Protein AF-A0A1I0LYB2-F1 (afdb_monomer)

Radius of gyration: 107.92 Å; C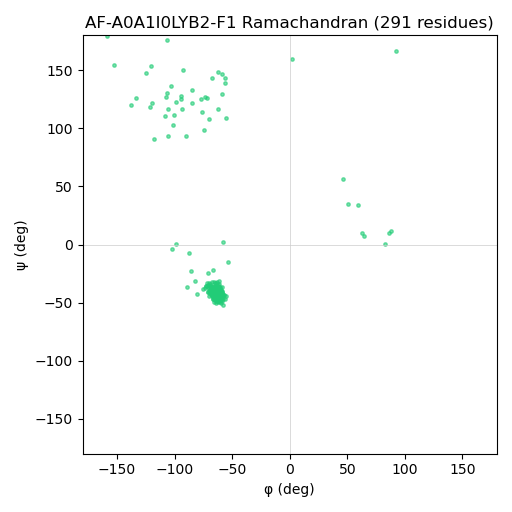α contacts (8 Å, |Δi|>4): 95; chains: 1; bounding box: 192×65×285 Å

Secondary structure (DSSP, 8-state):
-HHHHHHHHHHHHHHHHHHHHHHHHHHHHHHHHHHHHHHHHHHHHHHHHHHHHHHHHHHHHHHHHHHHHHHHHHHHHHHHHHHHHHHHHHHHHHHHHHHHHHHHHHHHHHHHHHHHHHHHHHHHHHHHHHHHHHHHHHHHHHHHHHHHHHHHHHHHHHHHHHHHHHHHHHHHHHHHHHHHHHHHHHHHHHHHHHHHHHHHHHHHHHHHHHHHHHHHHHHHHHHT------EEETTEEEEE-TTSS--EEEEETTEEEEEETTEEEEES-TTS-HHHHHHHHHHHHHHHSPPP-

Organism: NCBI:txid568860

Mean predicted aligned error: 18.87 Å

Foldseek 3Di:
DVVVVVVVVVVVVVVVVVVVVVVVVVVVVVVVVVVVVVVVVVVVVVVVVVVVVVVVVVVVVVVVVVVVVVVVVVVVVVVVVVVVVVVVVVVVVVVVVVVVVVVVVVVVVVVVVVVVVVVVVVVVVVVVVVVVVVVVVVVVVVVVVVVVVVVVVVVVVVVVVVVVVVVVVVVVVVVVVVVVVVVVVVVVVVVVVVVVVVVVVVVVVVVVVVVVVVVVVVVCVVVVDDQDAQDQDPNFRWDADPDDQFGIWGADQQWIWTDGPNDTDTDDDSPDDPVVSSVVVSVVNVVPDDDDD

Solvent-accessible surface area (backbone atoms only — not comparable to full-atom values): 15804 Å² total; per-residue (Å²): 116,69,74,61,50,57,50,51,50,49,52,49,51,52,50,52,50,50,50,51,48,53,50,50,51,48,51,48,52,50,51,52,49,52,49,50,53,49,53,49,51,50,50,52,51,52,48,51,54,50,49,54,49,51,50,48,51,52,52,51,51,49,57,49,50,53,52,49,50,52,51,50,49,53,49,50,53,51,51,51,53,49,52,52,49,52,50,52,51,51,52,51,51,52,52,51,51,55,50,48,53,51,51,49,54,53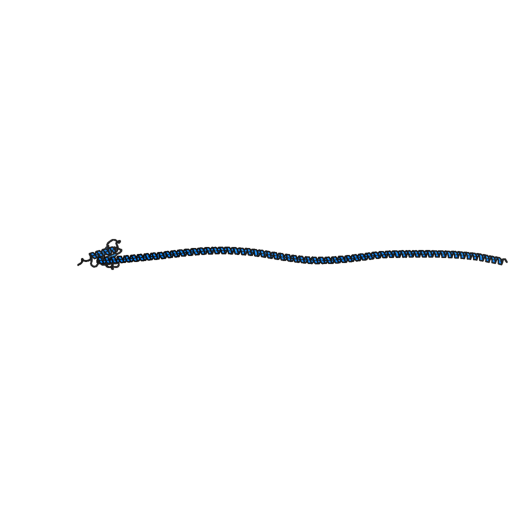,49,51,54,50,51,52,54,50,54,52,50,50,52,51,51,53,50,52,53,52,50,51,51,54,51,50,55,50,50,52,51,51,51,52,48,52,54,50,52,52,50,51,50,53,52,51,50,53,50,52,53,49,53,51,51,51,53,49,53,54,49,51,53,51,50,52,53,49,50,54,52,52,52,51,51,53,50,50,50,51,52,50,54,48,52,52,50,53,47,53,52,50,51,52,50,48,53,50,53,51,53,50,52,51,49,52,51,51,51,49,54,51,53,34,64,75,65,73,53,81,77,74,78,76,41,73,54,94,86,32,58,17,50,78,46,88,92,53,82,52,48,34,41,37,50,56,91,52,25,34,30,40,32,37,94,96,41,76,46,76,58,67,67,64,85,53,56,77,63,53,49,51,53,50,52,52,51,50,50,64,69,66,48,76,80,88,128

pLDDT: mean 82.95, std 17.06, range [39.53, 98.56]

Structure (mmCIF, N/CA/C/O backbone):
data_AF-A0A1I0LYB2-F1
#
_entry.id   AF-A0A1I0LYB2-F1
#
loop_
_atom_site.group_PDB
_atom_site.id
_atom_site.type_symbol
_atom_site.label_atom_id
_atom_site.label_alt_id
_atom_site.label_comp_id
_atom_site.label_asym_id
_atom_site.label_entity_id
_atom_site.label_seq_id
_atom_site.pdbx_PDB_ins_code
_atom_site.Cartn_x
_atom_site.Cartn_y
_atom_site.Cartn_z
_atom_site.occupancy
_atom_site.B_iso_or_equiv
_atom_site.auth_seq_id
_atom_site.auth_comp_id
_atom_site.auth_asym_id
_atom_site.auth_atom_id
_atom_site.pdbx_PDB_model_num
ATOM 1 N N . ALA A 1 1 ? 104.585 14.008 -139.766 1.00 55.88 1 ALA A N 1
ATOM 2 C CA . ALA A 1 1 ? 103.480 14.980 -139.619 1.00 55.88 1 ALA A CA 1
ATOM 3 C C . ALA A 1 1 ? 102.183 14.267 -139.230 1.00 55.88 1 ALA A C 1
ATOM 5 O O . ALA A 1 1 ? 101.544 14.713 -138.290 1.00 55.88 1 ALA A O 1
ATOM 6 N N . GLU A 1 2 ? 101.863 13.118 -139.836 1.00 54.38 2 GLU A N 1
ATOM 7 C CA . GLU A 1 2 ? 100.688 12.287 -139.492 1.00 54.38 2 GLU A CA 1
ATOM 8 C C . GLU A 1 2 ? 100.680 11.735 -138.053 1.00 54.38 2 GLU A C 1
ATOM 10 O O . GLU A 1 2 ? 99.636 11.731 -137.411 1.00 54.38 2 GLU A O 1
ATOM 15 N N . THR A 1 3 ? 101.836 11.401 -137.470 1.00 55.72 3 THR A N 1
ATOM 16 C CA . THR A 1 3 ? 101.936 10.949 -136.066 1.00 55.72 3 THR A CA 1
ATOM 17 C C . THR A 1 3 ? 101.591 12.019 -135.025 1.00 55.72 3 THR A C 1
ATOM 19 O O . THR A 1 3 ? 101.207 11.675 -133.916 1.00 55.72 3 THR A O 1
ATOM 22 N N . ARG A 1 4 ? 101.673 13.317 -135.358 1.00 56.19 4 ARG A N 1
ATOM 23 C CA . ARG A 1 4 ? 101.270 14.408 -134.444 1.00 56.19 4 ARG A CA 1
ATOM 24 C C . ARG A 1 4 ? 99.775 14.735 -134.525 1.00 56.19 4 ARG A C 1
ATOM 26 O O . ARG A 1 4 ? 99.236 15.271 -133.567 1.00 56.19 4 ARG A O 1
ATOM 33 N N . VAL A 1 5 ? 99.115 14.401 -135.638 1.00 59.91 5 VAL A N 1
ATOM 34 C CA . VAL A 1 5 ? 97.663 14.586 -135.818 1.00 59.91 5 VAL A CA 1
ATOM 35 C C . VAL A 1 5 ? 96.896 13.448 -135.146 1.00 59.91 5 VAL A C 1
ATOM 37 O O . VAL A 1 5 ? 95.965 13.720 -134.400 1.00 59.91 5 VAL A O 1
ATOM 40 N N . GLN A 1 6 ? 97.358 12.201 -135.288 1.00 59.44 6 GLN A N 1
ATOM 41 C CA . GLN A 1 6 ? 96.768 11.054 -134.583 1.00 59.44 6 GLN A CA 1
ATOM 42 C C . GLN A 1 6 ? 96.917 11.155 -133.059 1.00 59.44 6 GLN A C 1
ATOM 44 O O . GLN A 1 6 ? 96.023 10.745 -132.327 1.00 59.44 6 GLN A O 1
ATOM 49 N N . GLN A 1 7 ? 98.014 11.743 -132.570 1.00 62.16 7 GLN A N 1
ATOM 50 C CA . GLN A 1 7 ? 98.209 11.968 -131.137 1.00 62.16 7 GLN A CA 1
ATOM 51 C C . GLN A 1 7 ? 97.325 13.107 -130.604 1.00 62.16 7 GLN A C 1
ATOM 53 O O . GLN A 1 7 ? 96.752 12.972 -129.534 1.00 62.16 7 GLN A O 1
ATOM 58 N N . ALA A 1 8 ? 97.120 14.177 -131.381 1.00 62.84 8 ALA A N 1
ATOM 59 C CA . ALA A 1 8 ? 96.193 15.251 -131.021 1.00 62.84 8 ALA A CA 1
ATOM 60 C C . ALA A 1 8 ? 94.712 14.821 -131.089 1.00 62.84 8 ALA A C 1
ATOM 62 O O . ALA A 1 8 ? 93.905 15.290 -130.290 1.00 62.84 8 ALA A O 1
ATOM 63 N N . GLU A 1 9 ? 94.343 13.926 -132.012 1.00 63.03 9 GLU A N 1
ATOM 64 C CA . GLU A 1 9 ? 93.006 13.317 -132.053 1.00 63.03 9 GLU A CA 1
ATOM 65 C C . GLU A 1 9 ? 92.793 12.336 -130.899 1.00 63.03 9 GLU A C 1
ATOM 67 O O . GLU A 1 9 ? 91.740 12.394 -130.270 1.00 63.03 9 GLU A O 1
ATOM 72 N N . ALA A 1 10 ? 93.796 11.519 -130.556 1.00 69.25 10 ALA A N 1
ATOM 73 C CA . ALA A 1 10 ? 93.755 10.660 -129.375 1.00 69.25 10 ALA A CA 1
ATOM 74 C C . ALA A 1 10 ? 93.631 11.484 -128.084 1.00 69.25 10 ALA A C 1
ATOM 76 O O . ALA A 1 10 ? 92.758 11.193 -127.274 1.00 69.25 10 ALA A O 1
ATOM 77 N N . ASP A 1 11 ? 94.402 12.566 -127.928 1.00 70.81 11 ASP A N 1
ATOM 78 C CA . ASP A 1 11 ? 94.310 13.474 -126.777 1.00 70.81 11 ASP A CA 1
ATOM 79 C C . ASP A 1 11 ? 92.949 14.200 -126.729 1.00 70.81 11 ASP A C 1
ATOM 81 O O . ASP A 1 11 ? 92.385 14.405 -125.653 1.00 70.81 11 ASP A O 1
ATOM 85 N N . ALA A 1 12 ? 92.366 14.554 -127.882 1.00 69.12 12 ALA A N 1
ATOM 86 C CA . ALA A 1 12 ? 91.039 15.166 -127.962 1.00 69.12 12 ALA A CA 1
ATOM 87 C C . ALA A 1 12 ? 89.901 14.168 -127.677 1.00 69.12 12 ALA A C 1
ATOM 89 O O . ALA A 1 12 ? 88.901 14.536 -127.055 1.00 69.12 12 ALA A O 1
ATOM 90 N N . GLU A 1 13 ? 90.026 12.907 -128.096 1.00 71.56 13 GLU A N 1
ATOM 91 C CA . GLU A 1 13 ? 89.096 11.834 -127.732 1.00 71.56 13 GLU A CA 1
ATOM 92 C C . GLU A 1 13 ? 89.216 11.464 -126.255 1.00 71.56 13 GLU A C 1
ATOM 94 O O . GLU A 1 13 ? 88.195 11.278 -125.588 1.00 71.56 13 GLU A O 1
ATOM 99 N N . GLN A 1 14 ? 90.437 11.442 -125.720 1.00 75.44 14 GLN A N 1
ATOM 100 C CA . GLN A 1 14 ? 90.726 11.219 -124.307 1.00 75.44 14 GLN A CA 1
ATOM 101 C C . GLN A 1 14 ? 90.195 12.375 -123.446 1.00 75.44 14 GLN A C 1
ATOM 103 O O . GLN A 1 14 ? 89.585 12.144 -122.405 1.00 75.44 14 GLN A O 1
ATOM 108 N N . ALA A 1 15 ? 90.292 13.620 -123.923 1.00 73.44 15 ALA A N 1
ATOM 109 C CA . ALA A 1 15 ? 89.662 14.776 -123.290 1.00 73.44 15 ALA A CA 1
ATOM 110 C C . ALA A 1 15 ? 88.126 14.725 -123.365 1.00 73.44 15 ALA A C 1
ATOM 112 O O . ALA A 1 15 ? 87.456 15.040 -122.386 1.00 73.44 15 ALA A O 1
ATOM 113 N N . ARG A 1 16 ? 87.533 14.290 -124.488 1.00 76.81 16 ARG A N 1
ATOM 114 C CA . ARG A 1 16 ? 86.069 14.133 -124.621 1.00 76.81 16 ARG A CA 1
ATOM 115 C C . ARG A 1 16 ? 85.525 13.001 -123.754 1.00 76.81 16 ARG A C 1
ATOM 117 O O . ARG A 1 16 ? 84.452 13.149 -123.175 1.00 76.81 16 ARG A O 1
ATOM 124 N N . THR A 1 17 ? 86.238 11.884 -123.656 1.00 76.81 17 THR A N 1
ATOM 125 C CA . THR A 1 17 ? 85.878 10.770 -122.765 1.00 76.81 17 THR A CA 1
ATOM 126 C C . THR A 1 17 ? 86.059 11.153 -121.302 1.00 76.81 17 THR A C 1
ATOM 128 O O . THR A 1 17 ? 85.144 10.906 -120.524 1.00 76.81 17 THR A O 1
ATOM 131 N N . ALA A 1 18 ? 87.132 11.863 -120.944 1.00 76.62 18 ALA A N 1
ATOM 132 C CA . ALA A 1 18 ? 87.312 12.424 -119.605 1.00 76.62 18 ALA A CA 1
ATOM 133 C C . ALA A 1 18 ? 86.231 13.460 -119.251 1.00 76.62 18 ALA A C 1
ATOM 135 O O . ALA A 1 18 ? 85.726 13.458 -118.136 1.00 76.62 18 ALA A O 1
ATOM 136 N N . MET A 1 19 ? 85.813 14.310 -120.196 1.00 76.88 19 MET A N 1
ATOM 137 C CA . MET A 1 19 ? 84.756 15.302 -119.968 1.00 76.88 19 MET A CA 1
ATOM 138 C C . MET A 1 19 ? 83.370 14.651 -119.839 1.00 76.88 19 MET A C 1
ATOM 140 O O . MET A 1 19 ? 82.567 15.093 -119.022 1.00 76.88 19 MET A O 1
ATOM 144 N N . ARG A 1 20 ? 83.088 13.580 -120.598 1.00 79.00 20 ARG A N 1
ATOM 145 C CA . ARG A 1 20 ? 81.868 12.767 -120.429 1.00 79.00 20 ARG A CA 1
ATOM 146 C C . ARG A 1 20 ? 81.878 11.990 -119.114 1.00 79.00 20 ARG A C 1
ATOM 148 O O . ARG A 1 20 ? 80.842 11.951 -118.463 1.00 79.00 20 ARG A O 1
ATOM 155 N N . ALA A 1 21 ? 83.020 11.425 -118.718 1.00 79.69 21 ALA A N 1
ATOM 156 C CA . ALA A 1 21 ? 83.191 10.765 -117.426 1.00 79.69 21 ALA A CA 1
ATOM 157 C C . ALA A 1 21 ? 82.985 11.761 -116.278 1.00 79.69 21 ALA A C 1
ATOM 159 O O . ALA A 1 21 ? 82.139 11.530 -115.432 1.00 79.69 21 ALA A O 1
ATOM 160 N N . ALA A 1 22 ? 83.612 12.939 -116.332 1.00 78.56 22 ALA A N 1
ATOM 161 C CA . ALA A 1 22 ? 83.409 13.996 -115.343 1.00 78.56 22 ALA A CA 1
ATOM 162 C C . ALA A 1 22 ? 81.956 14.510 -115.300 1.00 78.56 22 ALA A C 1
ATOM 164 O O . ALA A 1 22 ? 81.450 14.845 -114.231 1.00 78.56 22 ALA A O 1
ATOM 165 N N . HIS A 1 23 ? 81.261 14.571 -116.443 1.00 80.00 23 HIS A N 1
ATOM 166 C CA . HIS A 1 23 ? 79.831 14.894 -116.476 1.00 80.00 23 HIS A CA 1
ATOM 167 C C . HIS A 1 23 ? 78.960 13.782 -115.882 1.00 80.00 23 HIS A C 1
ATOM 169 O O . HIS A 1 23 ? 78.011 14.100 -115.169 1.00 80.00 23 HIS A O 1
ATOM 175 N N . ALA A 1 24 ? 79.274 12.512 -116.144 1.00 80.44 24 ALA A N 1
ATOM 176 C CA . ALA A 1 24 ? 78.583 11.366 -115.560 1.00 80.44 24 ALA A CA 1
ATOM 177 C C . ALA A 1 24 ? 78.828 11.275 -114.046 1.00 80.44 24 ALA A C 1
ATOM 179 O O . ALA A 1 24 ? 77.879 11.099 -113.287 1.00 80.44 24 ALA A O 1
ATOM 180 N N . ASP A 1 25 ? 80.061 11.498 -113.592 1.00 83.00 25 ASP A N 1
ATOM 181 C CA . ASP A 1 25 ? 80.430 11.553 -112.175 1.00 83.00 25 ASP A CA 1
ATOM 182 C C . ASP A 1 25 ? 79.722 12.715 -111.475 1.00 83.00 25 ASP A C 1
ATOM 184 O O . ASP A 1 25 ? 79.173 12.548 -110.390 1.00 83.00 25 ASP A O 1
ATOM 188 N N . ARG A 1 26 ? 79.650 13.890 -112.117 1.00 83.19 26 ARG A N 1
ATOM 189 C CA . ARG A 1 26 ? 78.897 15.035 -111.592 1.00 83.19 26 ARG A CA 1
ATOM 190 C C . ARG A 1 26 ? 77.400 14.751 -111.508 1.00 83.19 26 ARG A C 1
ATOM 192 O O . ARG A 1 26 ? 76.791 15.096 -110.504 1.00 83.19 26 ARG A O 1
ATOM 199 N N . GLN A 1 27 ? 76.809 14.135 -112.532 1.00 84.62 27 GLN A N 1
ATOM 200 C CA . GLN A 1 27 ? 75.399 13.737 -112.502 1.00 84.62 27 GLN A CA 1
ATOM 201 C C . GLN A 1 27 ? 75.135 12.695 -111.415 1.00 84.62 27 GLN A C 1
ATOM 203 O O . GLN A 1 27 ? 74.119 12.781 -110.733 1.00 84.62 27 GLN A O 1
ATOM 208 N N . THR A 1 28 ? 76.059 11.756 -111.214 1.00 84.56 28 THR A N 1
ATOM 209 C CA . THR A 1 28 ? 75.962 10.739 -110.161 1.00 84.56 28 THR A CA 1
ATOM 210 C C . THR A 1 28 ? 76.074 11.383 -108.780 1.00 84.56 28 THR A C 1
ATOM 212 O O . THR A 1 28 ? 75.224 11.146 -107.933 1.00 84.56 28 THR A O 1
ATOM 215 N N . ALA A 1 29 ? 77.021 12.303 -108.577 1.00 83.00 29 ALA A N 1
ATOM 216 C CA . ALA A 1 29 ? 77.156 13.064 -107.336 1.00 83.00 29 ALA A CA 1
ATOM 217 C C . ALA A 1 29 ? 75.953 13.990 -107.062 1.00 83.00 29 ALA A C 1
ATOM 219 O O . ALA A 1 29 ? 75.550 14.160 -105.913 1.00 83.00 29 ALA A O 1
ATOM 220 N N . GLU A 1 30 ? 75.356 14.593 -108.096 1.00 85.38 30 GLU A N 1
ATOM 221 C CA . GLU A 1 30 ? 74.120 15.377 -107.972 1.00 85.38 30 GLU A CA 1
ATOM 222 C C . GLU A 1 30 ? 72.931 14.475 -107.595 1.00 85.38 30 GLU A C 1
ATOM 224 O O . GLU A 1 30 ? 72.190 14.817 -106.675 1.00 85.38 30 GLU A O 1
ATOM 229 N N . GLN A 1 31 ? 72.802 13.291 -108.207 1.00 86.56 31 GLN A N 1
ATOM 230 C CA . GLN A 1 31 ? 71.787 12.292 -107.847 1.00 86.56 31 GLN A CA 1
ATOM 231 C C . GLN A 1 31 ? 71.972 11.755 -106.422 1.00 86.56 31 GLN A C 1
ATOM 233 O O . GLN A 1 31 ? 71.000 11.653 -105.679 1.00 86.56 31 GLN A O 1
ATOM 238 N N . GLU A 1 32 ? 73.203 11.449 -106.011 1.00 86.25 32 GLU A N 1
ATOM 239 C CA . GLU A 1 32 ? 73.528 11.004 -104.652 1.00 86.25 32 GLU A CA 1
ATOM 240 C C . GLU A 1 32 ? 73.250 12.098 -103.620 1.00 86.25 32 GLU A C 1
ATOM 242 O O . GLU A 1 32 ? 72.698 11.819 -102.555 1.00 86.25 32 GLU A O 1
ATOM 247 N N . ARG A 1 33 ? 73.572 13.358 -103.936 1.00 87.88 33 ARG A N 1
ATOM 248 C CA . ARG A 1 33 ? 73.246 14.500 -103.077 1.00 87.88 33 ARG A CA 1
ATOM 249 C C . ARG A 1 33 ? 71.738 14.674 -102.943 1.00 87.88 33 ARG A C 1
ATOM 251 O O . ARG A 1 33 ? 71.256 14.883 -101.833 1.00 87.88 33 ARG A O 1
ATOM 258 N N . ASP A 1 34 ? 70.994 14.590 -104.038 1.00 89.31 34 ASP A N 1
ATOM 259 C CA . ASP A 1 34 ? 69.541 14.741 -104.012 1.00 89.31 34 ASP A CA 1
ATOM 260 C C . ASP A 1 34 ? 68.873 13.562 -103.280 1.00 89.31 34 ASP A C 1
ATOM 262 O O . ASP A 1 34 ? 67.951 13.779 -102.492 1.00 89.31 34 ASP A O 1
ATOM 266 N N . ALA A 1 35 ? 69.397 12.339 -103.427 1.00 88.56 35 ALA A N 1
ATOM 267 C CA . ALA A 1 35 ? 68.982 11.170 -102.651 1.00 88.56 35 ALA A CA 1
ATOM 268 C C . ALA A 1 35 ? 69.298 11.325 -101.152 1.00 88.56 35 ALA A C 1
ATOM 270 O O . ALA A 1 35 ? 68.450 11.028 -100.312 1.00 88.56 35 ALA A O 1
ATOM 271 N N . ALA A 1 36 ? 70.474 11.851 -100.797 1.00 87.88 36 ALA A N 1
ATOM 272 C CA . ALA A 1 36 ? 70.848 12.130 -99.412 1.00 87.88 36 ALA A CA 1
ATOM 273 C C . ALA A 1 36 ? 69.974 13.231 -98.790 1.00 87.88 36 ALA A C 1
ATOM 275 O O . ALA A 1 36 ? 69.550 13.108 -97.642 1.00 87.88 36 ALA A O 1
ATOM 276 N N . LEU A 1 37 ? 69.646 14.282 -99.549 1.00 90.50 37 LEU A N 1
ATOM 277 C CA . LEU A 1 37 ? 68.716 15.330 -99.120 1.00 90.50 37 LEU A CA 1
ATOM 278 C C . LEU A 1 37 ? 67.290 14.791 -98.956 1.00 90.50 37 LEU A C 1
ATOM 280 O O . LEU A 1 37 ? 66.595 15.188 -98.021 1.00 90.50 37 LEU A O 1
ATOM 284 N N . HIS A 1 38 ? 66.851 13.884 -99.832 1.00 91.12 38 HIS A N 1
ATOM 285 C CA . HIS A 1 38 ? 65.563 13.208 -99.694 1.00 91.12 38 HIS A CA 1
ATOM 286 C C . HIS A 1 38 ? 65.525 12.347 -98.427 1.00 91.12 38 HIS A C 1
ATOM 288 O O . HIS A 1 38 ? 64.632 12.522 -97.600 1.00 91.12 38 HIS A O 1
ATOM 294 N N . ALA A 1 39 ? 66.537 11.502 -98.215 1.00 89.19 39 ALA A N 1
ATOM 295 C CA . ALA A 1 39 ? 66.661 10.666 -97.024 1.00 89.19 39 ALA A CA 1
ATOM 296 C C . ALA A 1 39 ? 66.752 11.502 -95.734 1.00 89.19 39 ALA A C 1
ATOM 298 O O . ALA A 1 39 ? 66.155 11.151 -94.719 1.00 89.19 39 ALA A O 1
ATOM 299 N N . GLN A 1 40 ? 67.442 12.648 -95.768 1.00 92.06 40 GLN A N 1
ATOM 300 C CA . GLN A 1 40 ? 67.495 13.579 -94.640 1.00 92.06 40 GLN A CA 1
ATOM 301 C C . GLN A 1 40 ? 66.117 14.182 -94.335 1.00 92.06 40 GLN A C 1
ATOM 303 O O . GLN A 1 40 ? 65.737 14.278 -93.169 1.00 92.06 40 GLN A O 1
ATOM 308 N N . ARG A 1 41 ? 65.351 14.576 -95.361 1.00 92.06 41 ARG A N 1
ATOM 309 C CA . ARG A 1 41 ? 63.981 15.086 -95.183 1.00 92.06 41 ARG A CA 1
ATOM 310 C C . ARG A 1 41 ? 63.046 14.015 -94.631 1.00 92.06 41 ARG A C 1
ATOM 312 O O . ARG A 1 41 ? 62.255 14.321 -93.745 1.00 92.06 41 ARG A O 1
ATOM 319 N N . GLU A 1 42 ? 63.157 12.776 -95.102 1.00 92.31 42 GLU A N 1
ATOM 320 C CA . GLU A 1 42 ? 62.392 11.644 -94.569 1.00 92.31 42 GLU A CA 1
ATOM 321 C C . GLU A 1 42 ? 62.754 11.347 -93.112 1.00 92.31 42 GLU A C 1
ATOM 323 O O . GLU A 1 42 ? 61.859 11.162 -92.291 1.00 92.31 42 GLU A O 1
ATOM 328 N N . ALA A 1 43 ? 64.043 11.371 -92.759 1.00 90.62 43 ALA A N 1
ATOM 329 C CA . ALA A 1 43 ? 64.498 11.176 -91.384 1.00 90.62 43 ALA A CA 1
ATOM 330 C C . ALA A 1 43 ? 63.987 12.279 -90.442 1.00 90.62 43 ALA A C 1
ATOM 332 O O . ALA A 1 43 ? 63.521 11.976 -89.345 1.00 90.62 43 ALA A O 1
ATOM 333 N N . LEU A 1 44 ? 64.007 13.544 -90.881 1.00 92.56 44 LEU A N 1
ATOM 334 C CA . LEU A 1 44 ? 63.429 14.662 -90.126 1.00 92.56 44 LEU A CA 1
ATOM 335 C C . LEU A 1 44 ? 61.904 14.539 -90.002 1.00 92.56 44 LEU A C 1
ATOM 337 O O . LEU A 1 44 ? 61.354 14.786 -88.931 1.00 92.56 44 LEU A O 1
ATOM 341 N N . GLY A 1 45 ? 61.219 14.103 -91.063 1.00 92.69 45 GLY A N 1
ATOM 342 C CA . GLY A 1 45 ? 59.784 13.816 -91.025 1.00 92.69 45 GLY A CA 1
ATOM 343 C C . GLY A 1 45 ? 59.439 12.696 -90.040 1.00 92.69 45 GLY A C 1
ATOM 344 O O . GLY A 1 45 ? 58.510 12.833 -89.247 1.00 92.69 45 GLY A O 1
ATOM 345 N N . ALA A 1 46 ? 60.223 11.616 -90.031 1.00 92.12 46 ALA A N 1
ATOM 346 C CA . ALA A 1 46 ? 60.071 10.511 -89.089 1.00 92.12 46 ALA A CA 1
ATOM 347 C C . ALA A 1 46 ? 60.368 10.935 -87.641 1.00 92.12 46 ALA A C 1
ATOM 349 O O . ALA A 1 46 ? 59.651 10.526 -86.727 1.00 92.12 46 ALA A O 1
ATOM 350 N N . GLN A 1 47 ? 61.379 11.784 -87.427 1.00 93.19 47 GLN A N 1
ATOM 351 C CA . GLN A 1 47 ? 61.684 12.347 -86.112 1.00 93.19 47 GLN A CA 1
ATOM 352 C C . GLN A 1 47 ? 60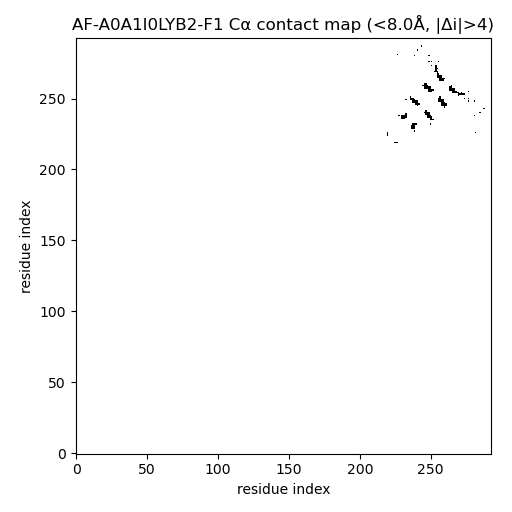.526 13.207 -85.593 1.00 93.19 47 GLN A C 1
ATOM 354 O O . GLN A 1 47 ? 60.072 12.981 -84.474 1.00 93.19 47 GLN A O 1
ATOM 359 N N . HIS A 1 48 ? 60.006 14.137 -86.398 1.00 93.50 48 HIS A N 1
ATOM 360 C CA . HIS A 1 48 ? 58.866 14.962 -85.994 1.00 93.50 48 HIS A CA 1
ATOM 361 C C . HIS A 1 48 ? 57.614 14.126 -85.718 1.00 93.50 48 HIS A C 1
ATOM 363 O O . HIS A 1 48 ? 56.948 14.343 -84.710 1.00 93.50 48 HIS A O 1
ATOM 369 N N . ALA A 1 49 ? 57.328 13.108 -86.535 1.00 92.88 49 ALA A N 1
ATOM 370 C CA . ALA A 1 49 ? 56.218 12.194 -86.270 1.00 92.88 49 ALA A CA 1
ATOM 371 C C . ALA A 1 49 ? 56.390 11.430 -84.941 1.00 92.88 49 ALA A C 1
ATOM 373 O O . ALA A 1 49 ? 55.417 11.214 -84.215 1.00 92.88 49 ALA A O 1
ATOM 374 N N . ALA A 1 50 ? 57.622 11.036 -84.596 1.00 92.25 50 ALA A N 1
ATOM 375 C CA . ALA A 1 50 ? 57.929 10.389 -83.323 1.00 92.25 50 ALA A CA 1
ATOM 376 C C . ALA A 1 50 ? 57.817 11.355 -82.130 1.00 92.25 50 ALA A C 1
ATOM 378 O O . ALA A 1 50 ? 57.309 10.962 -81.079 1.00 92.25 50 ALA A O 1
ATOM 379 N N . GLU A 1 51 ? 58.246 12.610 -82.288 1.00 93.56 51 GLU A N 1
ATOM 380 C CA . GLU A 1 51 ? 58.076 13.677 -81.292 1.00 93.56 51 GLU A CA 1
ATOM 381 C C . GLU A 1 51 ? 56.589 13.958 -81.041 1.00 93.56 51 GLU A C 1
ATOM 383 O O . GLU A 1 51 ? 56.142 13.885 -79.899 1.00 93.56 51 GLU A O 1
ATOM 388 N N . GLU A 1 52 ? 55.787 14.134 -82.093 1.00 93.81 52 GLU A N 1
ATOM 389 C CA . GLU A 1 52 ? 54.336 14.314 -81.976 1.00 93.81 52 GLU A CA 1
ATOM 390 C C . GLU A 1 52 ? 53.637 13.110 -81.336 1.00 93.81 52 GLU A C 1
ATOM 392 O O . GLU A 1 52 ? 52.669 13.266 -80.586 1.00 93.81 52 GLU A O 1
ATOM 397 N N . HIS A 1 53 ? 54.078 11.889 -81.650 1.00 94.12 53 HIS A N 1
ATOM 398 C CA . HIS A 1 53 ? 53.533 10.686 -81.029 1.00 94.12 53 HIS A CA 1
ATOM 399 C C . HIS A 1 53 ? 53.887 10.621 -79.540 1.00 94.12 53 HIS A C 1
ATOM 401 O O . HIS A 1 53 ? 53.017 10.347 -78.712 1.00 94.12 53 HIS A O 1
ATOM 407 N N . ARG A 1 54 ? 55.139 10.931 -79.186 1.00 93.94 54 ARG A N 1
ATOM 408 C CA . ARG A 1 54 ? 55.594 11.026 -77.797 1.00 93.94 54 ARG A CA 1
ATOM 409 C C . ARG A 1 54 ? 54.800 12.083 -77.031 1.00 93.94 54 ARG A C 1
ATOM 411 O O . ARG A 1 54 ? 54.354 11.802 -75.920 1.00 93.94 54 ARG A O 1
ATOM 418 N N . ASP A 1 55 ? 54.597 13.260 -77.607 1.00 95.06 55 ASP A N 1
ATOM 419 C CA . ASP A 1 55 ? 53.849 14.346 -76.975 1.00 95.06 55 ASP A CA 1
ATOM 420 C C . ASP A 1 55 ? 52.375 13.988 -76.790 1.00 95.06 55 ASP A C 1
ATOM 422 O O . ASP A 1 55 ? 51.815 14.256 -75.725 1.00 95.06 55 ASP A O 1
ATOM 426 N N . ARG A 1 56 ? 51.766 13.291 -77.760 1.00 95.00 56 ARG A N 1
ATOM 427 C CA . ARG A 1 56 ? 50.422 12.715 -77.606 1.00 95.00 56 ARG A CA 1
ATOM 428 C C . ARG A 1 56 ? 50.352 11.729 -76.443 1.00 95.00 56 ARG A C 1
ATOM 430 O O . ARG A 1 56 ? 49.482 11.887 -75.591 1.00 95.00 56 ARG A O 1
ATOM 437 N N . ILE A 1 57 ? 51.291 10.786 -76.343 1.00 95.25 57 ILE A N 1
ATOM 438 C CA . ILE A 1 57 ? 51.342 9.834 -75.220 1.00 95.25 57 ILE A CA 1
ATOM 439 C C . ILE A 1 57 ? 51.496 10.573 -73.884 1.00 95.25 57 ILE A C 1
ATOM 441 O O . ILE A 1 57 ? 50.809 10.241 -72.920 1.00 95.25 57 ILE A O 1
ATOM 445 N N . HIS A 1 58 ? 52.364 11.588 -73.800 1.00 94.38 58 HIS A N 1
ATOM 446 C CA . HIS A 1 58 ? 52.540 12.366 -72.565 1.00 94.38 58 HIS A CA 1
ATOM 447 C C . HIS A 1 58 ? 51.294 13.171 -72.204 1.00 94.38 58 HIS A C 1
ATOM 449 O O . HIS A 1 58 ? 50.932 13.232 -71.029 1.00 94.38 58 HIS A O 1
ATOM 455 N N . ALA A 1 59 ? 50.628 13.774 -73.188 1.00 93.69 59 ALA A N 1
ATOM 456 C CA . ALA A 1 59 ? 49.382 14.501 -72.976 1.00 93.69 59 ALA A CA 1
ATOM 457 C C . ALA A 1 59 ? 48.265 13.565 -72.490 1.00 93.69 59 ALA A C 1
ATOM 459 O O . ALA A 1 59 ? 47.588 13.872 -71.508 1.00 93.69 59 ALA A O 1
ATOM 460 N N . GLU A 1 60 ? 48.120 12.392 -73.110 1.00 95.69 60 GLU A N 1
ATOM 461 C CA . GLU A 1 60 ? 47.170 11.362 -72.688 1.00 95.69 60 GLU A CA 1
ATOM 462 C C . GLU A 1 60 ? 47.488 10.854 -71.278 1.00 95.69 60 GLU A C 1
ATOM 464 O O . GLU A 1 60 ? 46.599 10.813 -70.427 1.00 95.69 60 GLU A O 1
ATOM 469 N N . ALA A 1 61 ? 48.753 10.538 -70.987 1.00 93.88 61 ALA A N 1
ATOM 470 C CA . ALA A 1 61 ? 49.189 10.086 -69.670 1.00 93.88 61 ALA A CA 1
ATOM 471 C C . ALA A 1 61 ? 48.908 11.132 -68.579 1.00 93.88 61 ALA A C 1
ATOM 473 O O . ALA A 1 61 ? 48.413 10.774 -67.509 1.00 93.88 61 ALA A O 1
ATOM 474 N N . ARG A 1 62 ? 49.145 12.424 -68.853 1.00 95.38 62 ARG A N 1
ATOM 475 C CA . ARG A 1 62 ? 48.778 13.522 -67.940 1.00 95.38 62 ARG A CA 1
ATOM 476 C C . ARG A 1 62 ? 47.269 13.595 -67.726 1.00 95.38 62 ARG A C 1
ATOM 478 O O . ARG A 1 62 ? 46.829 13.587 -66.582 1.00 95.38 62 ARG A O 1
ATOM 485 N N . ALA A 1 63 ? 46.475 13.558 -68.795 1.00 95.25 63 ALA A N 1
ATOM 486 C CA . ALA A 1 63 ? 45.015 13.578 -68.693 1.00 95.25 63 ALA A CA 1
ATOM 487 C C . ALA A 1 63 ? 44.453 12.346 -67.955 1.00 95.25 63 ALA A C 1
ATOM 489 O O . ALA A 1 63 ? 43.415 12.418 -67.294 1.00 95.25 63 ALA A O 1
ATOM 490 N N . HIS A 1 64 ? 45.104 11.185 -68.068 1.00 95.38 64 HIS A N 1
ATOM 491 C CA . HIS A 1 64 ? 44.772 9.994 -67.285 1.00 95.38 64 HIS A CA 1
ATOM 492 C C . HIS A 1 64 ? 45.149 10.159 -65.808 1.00 95.38 64 HIS A C 1
ATOM 494 O O . HIS A 1 64 ? 44.329 9.848 -64.945 1.00 95.38 64 HIS A O 1
ATOM 500 N N . ALA A 1 65 ? 46.338 10.686 -65.509 1.00 94.81 65 ALA A N 1
ATOM 501 C CA . ALA A 1 65 ? 46.787 10.938 -64.142 1.00 94.81 65 ALA A CA 1
ATOM 502 C C . ALA A 1 65 ? 45.899 11.966 -63.420 1.00 94.81 65 ALA A C 1
ATOM 504 O O . ALA A 1 65 ? 45.529 11.745 -62.271 1.00 94.81 65 ALA A O 1
ATOM 505 N N . GLU A 1 66 ? 45.486 13.039 -64.100 1.00 95.62 66 GLU A N 1
ATOM 506 C CA . GLU A 1 66 ? 44.548 14.034 -63.566 1.00 95.62 66 GLU A CA 1
ATOM 507 C C . GLU A 1 66 ? 43.180 13.414 -63.259 1.00 95.62 66 GLU A C 1
ATOM 509 O O . GLU A 1 66 ? 42.646 13.596 -62.163 1.00 95.62 66 GLU A O 1
ATOM 514 N N . ARG A 1 67 ? 42.631 12.611 -64.185 1.00 96.19 67 ARG A N 1
ATOM 515 C CA . ARG A 1 67 ? 41.368 11.886 -63.962 1.00 96.19 67 ARG A CA 1
ATOM 516 C C . ARG A 1 67 ? 41.456 10.934 -62.771 1.00 96.19 67 ARG A C 1
ATOM 518 O O . ARG A 1 67 ? 40.542 10.918 -61.949 1.00 96.19 67 ARG A O 1
ATOM 525 N N . LEU A 1 68 ? 42.546 10.174 -62.657 1.00 96.19 68 LEU A N 1
ATOM 526 C CA . LEU A 1 68 ? 42.782 9.291 -61.514 1.00 96.19 68 LEU A CA 1
ATOM 527 C C . LEU A 1 68 ? 42.939 10.086 -60.214 1.00 96.19 68 LEU A C 1
ATOM 529 O O . LEU A 1 68 ? 42.356 9.702 -59.207 1.00 96.19 68 LEU A O 1
ATOM 533 N N . GLY A 1 69 ? 43.643 11.219 -60.235 1.00 96.00 69 GLY A N 1
ATOM 534 C CA . GLY A 1 69 ? 43.783 12.108 -59.081 1.00 96.00 69 GLY A CA 1
ATOM 535 C C . GLY A 1 69 ? 42.435 12.624 -58.573 1.00 96.00 69 GLY A C 1
ATOM 536 O O . GLY A 1 69 ? 42.165 12.558 -57.375 1.00 96.00 69 GLY A O 1
ATOM 537 N N . VAL A 1 70 ? 41.547 13.051 -59.478 1.00 96.62 70 VAL A N 1
ATOM 538 C CA . VAL A 1 70 ? 40.178 13.471 -59.131 1.00 96.62 70 VAL A CA 1
ATOM 539 C C . VAL A 1 70 ? 39.3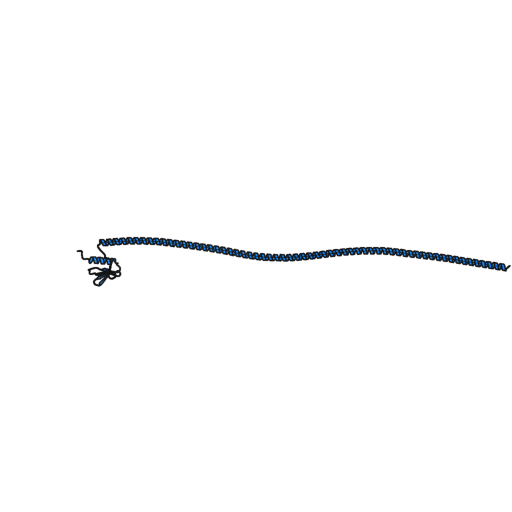54 12.299 -58.588 1.00 96.62 70 VAL A C 1
ATOM 541 O O . VAL A 1 70 ? 38.646 12.455 -57.594 1.00 96.62 70 VAL A O 1
ATOM 544 N N . GLN A 1 71 ? 39.445 11.114 -59.199 1.00 96.38 71 GLN A N 1
ATOM 545 C CA . GLN A 1 71 ? 38.739 9.921 -58.718 1.00 96.38 71 GLN A CA 1
ATOM 546 C C . GLN A 1 71 ? 39.204 9.499 -57.320 1.00 96.38 71 GLN A C 1
ATOM 548 O O . GLN A 1 71 ? 38.364 9.256 -56.456 1.00 96.38 71 GLN A O 1
ATOM 553 N N . ILE A 1 72 ? 40.517 9.466 -57.080 1.00 95.94 72 ILE A N 1
ATOM 554 C CA . ILE A 1 72 ? 41.104 9.165 -55.770 1.00 95.94 72 ILE A CA 1
ATOM 555 C C . ILE A 1 72 ? 40.663 10.216 -54.751 1.00 95.94 72 ILE A C 1
ATOM 557 O O . ILE A 1 72 ? 40.200 9.848 -53.678 1.00 95.94 72 ILE A O 1
ATOM 561 N N . GLY A 1 73 ? 40.724 11.508 -55.093 1.00 96.44 73 GLY A N 1
ATOM 562 C CA . GLY A 1 73 ? 40.245 12.584 -54.223 1.00 96.44 73 GLY A CA 1
ATOM 563 C C . GLY A 1 73 ? 38.778 12.401 -53.821 1.00 96.44 73 GLY A C 1
ATOM 564 O O . GLY A 1 73 ? 38.454 12.446 -52.637 1.00 96.44 73 GLY A O 1
ATOM 565 N N . ASN A 1 74 ? 37.903 12.099 -54.784 1.00 96.81 74 ASN A N 1
ATOM 566 C CA . ASN A 1 74 ? 36.484 11.846 -54.525 1.00 96.81 74 ASN A CA 1
ATOM 567 C C . ASN A 1 74 ? 36.249 10.605 -53.648 1.00 96.81 74 ASN A C 1
ATOM 569 O O . ASN A 1 74 ? 35.385 10.636 -52.772 1.00 96.81 74 ASN A O 1
ATOM 573 N N . LEU A 1 75 ? 36.994 9.518 -53.874 1.00 96.56 75 LEU A N 1
ATOM 574 C CA . LEU A 1 75 ? 36.905 8.307 -53.054 1.00 96.56 75 LEU A CA 1
ATOM 575 C C . LEU A 1 75 ? 37.389 8.558 -51.623 1.00 96.56 75 LEU A C 1
ATOM 577 O O . LEU A 1 75 ? 36.728 8.123 -50.686 1.00 96.56 75 LEU A O 1
ATOM 581 N N . THR A 1 76 ? 38.481 9.303 -51.444 1.00 96.56 76 THR A N 1
ATOM 582 C CA . THR A 1 76 ? 38.996 9.674 -50.120 1.00 96.56 76 THR A CA 1
ATOM 583 C C . THR A 1 76 ? 37.999 10.536 -49.352 1.00 96.56 76 THR A C 1
ATOM 585 O O . THR A 1 76 ? 37.757 10.278 -48.177 1.00 96.56 76 THR A O 1
ATOM 588 N N . THR A 1 77 ? 37.367 11.520 -50.002 1.00 95.94 77 THR A N 1
ATOM 589 C CA . THR A 1 77 ? 36.323 12.335 -49.360 1.00 95.94 77 THR A CA 1
ATOM 590 C C . THR A 1 77 ? 35.138 11.474 -48.926 1.00 95.94 77 THR A C 1
ATOM 592 O O . THR A 1 77 ? 34.724 11.560 -47.775 1.00 95.94 77 THR A O 1
ATOM 595 N N . ARG A 1 78 ? 34.650 10.576 -49.796 1.00 96.88 78 ARG A N 1
ATOM 596 C CA . ARG A 1 78 ? 33.561 9.646 -49.446 1.00 96.88 78 ARG A CA 1
ATOM 597 C C . ARG A 1 78 ? 33.928 8.731 -48.281 1.00 96.88 78 ARG A C 1
ATOM 599 O O . ARG A 1 78 ? 33.120 8.561 -47.377 1.00 96.88 78 ARG A O 1
ATOM 606 N N . LEU A 1 79 ? 35.142 8.181 -48.281 1.00 96.94 79 LEU A N 1
ATOM 607 C CA . LEU A 1 79 ? 35.625 7.330 -47.195 1.00 96.94 79 LEU A CA 1
ATOM 608 C C . LEU A 1 79 ? 35.670 8.095 -45.866 1.00 96.94 79 LEU A C 1
ATOM 610 O O . LEU A 1 79 ? 35.240 7.567 -44.844 1.00 96.94 79 LEU A O 1
ATOM 614 N N . ASN A 1 80 ? 36.152 9.339 -45.876 1.00 96.69 80 ASN A N 1
ATOM 615 C CA . ASN A 1 80 ? 36.188 10.181 -44.681 1.00 96.69 80 ASN A CA 1
ATOM 616 C C . ASN A 1 80 ? 34.775 10.505 -44.171 1.00 96.69 80 ASN A C 1
ATOM 618 O O . ASN A 1 80 ? 34.531 10.443 -42.964 1.00 96.69 80 ASN A O 1
ATOM 622 N N . ASP A 1 81 ? 33.836 10.806 -45.072 1.00 97.12 81 ASP A N 1
ATOM 623 C CA . ASP A 1 81 ? 32.435 11.060 -44.719 1.00 97.12 81 ASP A CA 1
ATOM 624 C C . ASP A 1 81 ? 31.775 9.814 -44.105 1.00 97.12 81 ASP A C 1
ATOM 626 O O . ASP A 1 81 ? 31.101 9.909 -43.076 1.00 97.12 81 ASP A O 1
ATOM 630 N N . GLU A 1 82 ? 32.009 8.631 -44.681 1.00 97.06 82 GLU A N 1
ATOM 631 C CA . GLU A 1 82 ? 31.530 7.351 -44.148 1.00 97.06 82 GLU A CA 1
ATOM 632 C C . GLU A 1 82 ? 32.138 7.041 -42.775 1.00 97.06 82 GLU A C 1
ATOM 634 O O . GLU A 1 82 ? 31.410 6.701 -41.841 1.00 97.06 82 GLU A O 1
ATOM 639 N N . GLN A 1 83 ? 33.449 7.224 -42.597 1.00 97.06 83 GLN A N 1
ATOM 640 C CA . GLN A 1 83 ? 34.109 7.042 -41.300 1.00 97.06 83 GLN A CA 1
ATOM 641 C C . GLN A 1 83 ? 33.515 7.962 -40.230 1.00 97.06 83 GLN A C 1
ATOM 643 O O . GLN A 1 83 ? 33.231 7.539 -39.106 1.00 97.06 83 GLN A O 1
ATOM 648 N N . LEU A 1 84 ? 33.250 9.213 -40.582 1.00 97.50 84 LEU A N 1
ATOM 649 C CA . LEU A 1 84 ? 32.649 10.171 -39.671 1.00 97.50 84 LEU A CA 1
ATOM 650 C C . LEU A 1 84 ? 31.181 9.827 -39.352 1.00 97.50 84 LEU A C 1
ATOM 652 O O . LEU A 1 84 ? 30.762 9.958 -38.199 1.00 97.50 84 LEU A O 1
ATOM 656 N N . LEU A 1 85 ? 30.412 9.309 -40.315 1.00 97.75 85 LEU A N 1
ATOM 657 C CA . LEU A 1 85 ? 29.073 8.764 -40.064 1.00 97.75 85 LEU A CA 1
ATOM 658 C C . LEU A 1 85 ? 29.110 7.551 -39.127 1.00 97.75 85 LEU A C 1
ATOM 660 O O . LEU A 1 85 ? 28.352 7.523 -38.158 1.00 97.75 85 LEU A O 1
ATOM 664 N N . THR A 1 86 ? 30.007 6.589 -39.358 1.00 96.62 86 THR A N 1
ATOM 665 C CA . THR A 1 86 ? 30.141 5.407 -38.486 1.00 96.62 86 THR A CA 1
ATOM 666 C C . THR A 1 86 ? 30.551 5.787 -37.065 1.00 96.62 86 THR A C 1
ATOM 668 O O . THR A 1 86 ? 30.016 5.235 -36.106 1.00 96.62 86 THR A O 1
ATOM 671 N N . THR A 1 87 ? 31.418 6.792 -36.908 1.00 97.38 87 THR A N 1
ATOM 672 C CA . THR A 1 87 ? 31.825 7.305 -35.593 1.00 97.38 87 THR A CA 1
ATOM 673 C C . THR A 1 87 ? 30.631 7.914 -34.857 1.00 97.38 87 THR A C 1
ATOM 675 O O . THR A 1 87 ? 30.368 7.564 -33.709 1.00 97.38 87 THR A O 1
ATOM 678 N N . ARG A 1 88 ? 29.829 8.748 -35.535 1.00 97.50 88 ARG A N 1
ATOM 679 C CA . ARG A 1 88 ? 28.596 9.311 -34.954 1.00 97.50 88 ARG A CA 1
ATOM 680 C C . ARG A 1 88 ? 27.583 8.230 -34.580 1.00 97.50 88 ARG A C 1
ATOM 682 O O . ARG A 1 88 ? 26.955 8.327 -33.530 1.00 97.50 88 ARG A O 1
ATOM 689 N N . GLN A 1 89 ? 27.419 7.208 -35.418 1.00 97.75 89 GLN A N 1
ATOM 690 C CA . GLN A 1 89 ? 26.533 6.080 -35.121 1.00 97.75 89 GLN A CA 1
ATOM 691 C C . GLN A 1 89 ? 27.019 5.295 -33.897 1.00 97.75 89 GLN A C 1
ATOM 693 O O . GLN A 1 89 ? 26.215 4.976 -33.023 1.00 97.75 89 GLN A O 1
ATOM 698 N N . ALA A 1 90 ? 28.324 5.041 -33.779 1.00 97.50 90 ALA A N 1
ATOM 699 C CA . ALA A 1 90 ? 28.906 4.384 -32.612 1.00 97.50 90 ALA A CA 1
ATOM 700 C C . ALA A 1 90 ? 28.698 5.205 -31.326 1.00 97.50 90 ALA A C 1
ATOM 702 O O . ALA A 1 90 ? 28.316 4.654 -30.293 1.00 97.50 90 ALA A O 1
ATOM 703 N N . GLU A 1 91 ? 28.866 6.528 -31.390 1.00 97.94 91 GLU A N 1
ATOM 704 C CA . GLU A 1 91 ? 28.573 7.425 -30.267 1.00 97.94 91 GLU A CA 1
ATOM 705 C C . GLU A 1 91 ? 27.090 7.397 -29.870 1.00 97.94 91 GLU A C 1
ATOM 707 O O . GLU A 1 91 ? 26.770 7.361 -28.681 1.00 97.94 91 GLU A O 1
ATOM 712 N N . GLN A 1 92 ? 26.174 7.387 -30.843 1.00 98.19 92 GLN A N 1
ATOM 713 C CA . GLN A 1 92 ? 24.734 7.282 -30.587 1.00 98.19 92 GLN A CA 1
ATOM 714 C C . GLN A 1 92 ? 24.368 5.951 -29.926 1.00 98.19 92 GLN A C 1
ATOM 716 O O . GLN A 1 92 ? 23.634 5.950 -28.939 1.00 98.19 92 GLN A O 1
ATOM 721 N N . LEU A 1 93 ? 24.906 4.834 -30.422 1.00 98.12 93 LEU A N 1
ATOM 722 C CA . LEU A 1 93 ? 24.689 3.514 -29.827 1.00 98.12 93 LEU A CA 1
ATOM 723 C C . LEU A 1 93 ? 25.238 3.440 -28.399 1.00 98.12 93 LEU A C 1
ATOM 725 O O . LEU A 1 93 ? 24.572 2.904 -27.520 1.00 98.12 93 LEU A O 1
ATOM 729 N N . SER A 1 94 ? 26.407 4.034 -28.148 1.00 97.94 94 SER A N 1
ATOM 730 C CA . SER A 1 94 ? 26.989 4.114 -26.805 1.00 97.94 94 SER A CA 1
ATOM 731 C C . SER A 1 94 ? 26.100 4.907 -25.838 1.00 97.94 94 SER A C 1
ATOM 733 O O . SER A 1 94 ? 25.839 4.463 -24.720 1.00 97.94 94 SER A O 1
ATOM 735 N N . ARG A 1 95 ? 25.546 6.045 -26.282 1.00 98.19 95 ARG A N 1
ATOM 736 C CA . ARG A 1 95 ? 24.589 6.830 -25.481 1.00 98.19 95 ARG A CA 1
ATOM 737 C C . ARG A 1 95 ? 23.305 6.056 -25.198 1.00 98.19 95 ARG A C 1
ATOM 739 O O . ARG A 1 95 ? 22.881 6.016 -24.049 1.00 98.19 95 ARG A O 1
ATOM 746 N N . LEU A 1 96 ? 22.733 5.402 -26.209 1.00 98.25 96 LEU A N 1
ATOM 747 C CA . LEU A 1 96 ? 21.530 4.582 -26.047 1.00 98.25 96 LEU A CA 1
ATOM 748 C C . LEU A 1 96 ? 21.760 3.405 -25.094 1.00 98.25 96 LEU A C 1
ATOM 750 O O . LEU A 1 96 ? 20.900 3.123 -24.268 1.00 98.25 96 LEU A O 1
ATOM 754 N N . ALA A 1 97 ? 22.924 2.754 -25.154 1.00 98.19 97 ALA A N 1
ATOM 755 C CA . ALA A 1 97 ? 23.284 1.698 -24.211 1.00 98.19 97 ALA A CA 1
ATOM 756 C C . A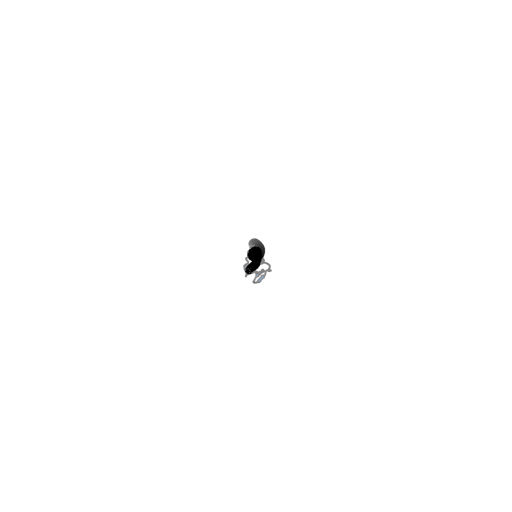LA A 1 97 ? 23.389 2.230 -22.770 1.00 98.19 97 ALA A C 1
ATOM 758 O O . ALA A 1 97 ? 22.905 1.593 -21.836 1.00 98.19 97 ALA A O 1
ATOM 759 N N . ALA A 1 98 ? 23.958 3.425 -22.582 1.00 98.19 98 ALA A N 1
ATOM 760 C CA . ALA A 1 98 ? 24.027 4.074 -21.274 1.00 98.19 98 ALA A CA 1
ATOM 761 C C . ALA A 1 98 ? 22.653 4.543 -20.758 1.00 98.19 98 ALA A C 1
ATOM 763 O O . ALA A 1 98 ? 22.407 4.536 -19.551 1.00 98.19 98 ALA A O 1
ATOM 764 N N . ASP A 1 99 ? 21.754 4.979 -21.642 1.00 98.31 99 ASP A N 1
ATOM 765 C CA . ASP A 1 99 ? 20.367 5.297 -21.291 1.00 98.31 99 ASP A CA 1
ATOM 766 C C . ASP A 1 99 ? 19.590 4.031 -20.903 1.00 98.31 99 ASP A C 1
ATOM 768 O O . ASP A 1 99 ? 18.891 4.038 -19.891 1.00 98.31 99 ASP A O 1
ATOM 772 N N . LEU A 1 100 ? 19.763 2.934 -21.649 1.00 98.38 100 LEU A N 1
ATOM 773 C CA . LEU A 1 100 ? 19.131 1.647 -21.358 1.00 98.38 100 LEU A CA 1
ATOM 774 C C . LEU A 1 100 ? 19.586 1.096 -20.004 1.00 98.38 100 LEU A C 1
ATOM 776 O O . LEU A 1 100 ? 18.745 0.767 -19.177 1.00 98.38 100 LEU A O 1
ATOM 780 N N . SER A 1 101 ? 20.894 1.095 -19.737 1.00 98.06 101 SER A N 1
ATOM 781 C CA . SER A 1 101 ? 21.434 0.646 -18.449 1.00 98.06 101 SER A CA 1
ATOM 782 C C . SER A 1 101 ? 20.885 1.468 -17.277 1.00 98.06 101 SER A C 1
ATOM 784 O O . SER A 1 101 ? 20.513 0.905 -16.252 1.00 98.06 101 SER A O 1
ATOM 786 N N . ARG A 1 102 ? 20.741 2.793 -17.433 1.00 98.44 102 ARG A N 1
ATOM 787 C CA . ARG A 1 102 ? 20.105 3.646 -16.412 1.00 98.44 102 ARG A CA 1
ATOM 788 C C . ARG A 1 102 ? 18.615 3.355 -16.238 1.00 98.44 102 ARG A C 1
ATOM 790 O O . ARG A 1 102 ? 18.095 3.445 -15.128 1.00 98.44 102 ARG A O 1
ATOM 797 N N . ALA A 1 103 ? 17.911 3.046 -17.322 1.00 98.06 103 ALA A N 1
ATOM 798 C CA . ALA A 1 103 ? 16.505 2.671 -17.255 1.00 98.06 103 ALA A CA 1
ATOM 799 C C . ALA A 1 103 ? 16.314 1.323 -16.543 1.00 98.06 103 ALA A C 1
ATOM 801 O O . ALA A 1 103 ? 15.387 1.200 -15.747 1.00 98.06 103 ALA A O 1
ATOM 802 N N . GLU A 1 104 ? 17.204 0.356 -16.778 1.00 98.25 104 GLU A N 1
ATOM 803 C CA . GLU A 1 104 ? 17.224 -0.939 -16.088 1.00 98.25 104 GLU A CA 1
ATOM 804 C C . GLU A 1 104 ? 17.462 -0.761 -14.586 1.00 98.25 104 GLU A C 1
ATOM 806 O O . GLU A 1 104 ? 16.647 -1.223 -13.793 1.00 98.25 104 GLU A O 1
ATOM 811 N N . THR A 1 105 ? 18.470 0.020 -14.178 1.00 98.31 105 THR A N 1
ATOM 812 C CA . THR A 1 105 ? 18.711 0.279 -12.747 1.00 98.31 105 THR A CA 1
ATOM 813 C C . THR A 1 105 ? 17.517 0.958 -12.072 1.00 98.31 105 THR A C 1
ATOM 815 O O . THR A 1 105 ? 17.136 0.589 -10.966 1.00 98.31 105 THR A O 1
ATOM 818 N N . LEU A 1 106 ? 16.870 1.917 -12.747 1.00 98.56 106 LEU A N 1
ATOM 819 C CA . LEU A 1 106 ? 15.660 2.565 -12.226 1.00 98.56 106 LEU A CA 1
ATOM 820 C C . LEU A 1 106 ? 14.464 1.605 -12.155 1.00 98.56 106 LEU A C 1
ATOM 822 O O . LEU A 1 106 ? 13.591 1.773 -11.301 1.00 98.56 106 LEU A O 1
ATOM 826 N N . ALA A 1 107 ? 14.374 0.640 -13.071 1.00 98.06 107 ALA A N 1
ATOM 827 C CA . ALA A 1 107 ? 13.337 -0.382 -13.046 1.00 98.06 107 ALA A CA 1
ATOM 828 C C . ALA A 1 107 ? 13.543 -1.341 -11.866 1.00 98.06 107 ALA A C 1
ATOM 830 O O . ALA A 1 107 ? 12.574 -1.623 -11.159 1.00 98.06 107 ALA A O 1
ATOM 831 N N . ASP A 1 108 ? 14.784 -1.753 -11.607 1.00 98.19 108 ASP A N 1
ATOM 832 C CA . ASP A 1 108 ? 15.146 -2.605 -10.472 1.00 98.19 108 ASP A CA 1
ATOM 833 C C . ASP A 1 108 ? 14.873 -1.900 -9.135 1.00 98.19 108 ASP A C 1
ATOM 835 O O . ASP A 1 108 ? 14.171 -2.444 -8.281 1.00 98.19 108 ASP A O 1
ATOM 839 N N . GLU A 1 109 ? 15.298 -0.640 -8.984 1.00 98.25 109 GLU A N 1
ATOM 840 C CA . GLU A 1 109 ? 14.986 0.177 -7.801 1.00 98.25 109 GLU A CA 1
ATOM 841 C C . GLU A 1 109 ? 13.468 0.294 -7.581 1.00 98.25 109 GLU A C 1
ATOM 843 O O . GLU A 1 109 ? 12.956 0.147 -6.466 1.00 98.25 109 GLU A O 1
ATOM 848 N N . ARG A 1 110 ? 12.698 0.523 -8.653 1.00 98.31 110 ARG A N 1
ATOM 849 C CA . ARG A 1 110 ? 11.231 0.573 -8.568 1.00 98.31 110 ARG A CA 1
ATOM 850 C C . ARG A 1 110 ? 10.634 -0.774 -8.172 1.00 98.31 110 ARG A C 1
ATOM 852 O O . ARG A 1 110 ? 9.709 -0.790 -7.364 1.00 98.31 110 ARG A O 1
ATOM 859 N N . ALA A 1 111 ? 11.149 -1.883 -8.689 1.00 98.25 111 ALA A N 1
ATOM 860 C CA . ALA A 1 111 ? 10.694 -3.216 -8.312 1.00 98.25 111 ALA A CA 1
ATOM 861 C C . ALA A 1 111 ? 10.959 -3.502 -6.825 1.00 98.25 111 ALA A C 1
ATOM 863 O O . ALA A 1 111 ? 10.069 -3.994 -6.129 1.00 98.25 111 ALA A O 1
ATOM 864 N N . GLU A 1 112 ? 12.128 -3.120 -6.305 1.00 98.31 112 GLU A N 1
ATOM 865 C CA . GLU A 1 112 ? 12.451 -3.246 -4.880 1.00 98.31 112 GLU A CA 1
ATOM 866 C C . GLU A 1 112 ? 11.538 -2.385 -4.002 1.00 98.31 112 GLU A C 1
ATOM 868 O O . GLU A 1 112 ? 10.999 -2.870 -3.003 1.00 98.31 112 GLU A O 1
ATOM 873 N N . THR A 1 113 ? 11.306 -1.124 -4.386 1.00 98.38 113 THR A N 1
ATOM 874 C CA . THR A 1 113 ? 10.391 -0.252 -3.634 1.00 98.38 113 THR A CA 1
ATOM 875 C C . THR A 1 113 ? 8.952 -0.767 -3.645 1.00 98.38 113 THR A C 1
ATOM 877 O O . THR A 1 113 ? 8.282 -0.686 -2.616 1.00 98.38 113 THR A O 1
ATOM 880 N N . LEU A 1 114 ? 8.473 -1.337 -4.757 1.00 98.44 114 LEU A N 1
ATOM 881 C CA . LEU A 1 114 ? 7.155 -1.974 -4.824 1.00 98.44 114 LEU A CA 1
ATOM 882 C C . LEU A 1 114 ? 7.085 -3.216 -3.932 1.00 98.44 114 LEU A C 1
ATOM 884 O O . LEU A 1 114 ? 6.144 -3.340 -3.152 1.00 98.44 114 LEU A O 1
ATOM 888 N N . ALA A 1 115 ? 8.105 -4.077 -3.961 1.00 98.19 115 ALA A N 1
ATOM 889 C CA . ALA A 1 115 ? 8.166 -5.250 -3.094 1.00 98.19 115 ALA A CA 1
ATOM 890 C C . ALA A 1 115 ? 8.150 -4.865 -1.604 1.00 98.19 115 ALA A C 1
ATOM 892 O O . ALA A 1 115 ? 7.495 -5.520 -0.793 1.00 98.19 115 ALA A O 1
ATOM 893 N N . GLU A 1 116 ? 8.836 -3.784 -1.229 1.00 98.25 116 GLU A N 1
ATOM 894 C CA . GLU A 1 116 ? 8.810 -3.266 0.138 1.00 98.25 116 GLU A CA 1
ATOM 895 C C . GLU A 1 116 ? 7.431 -2.706 0.520 1.00 98.25 116 GLU A C 1
ATOM 897 O O . GLU A 1 116 ? 6.929 -2.975 1.612 1.00 98.25 116 GLU A O 1
ATOM 902 N N . ARG A 1 117 ? 6.761 -1.991 -0.391 1.00 98.25 117 ARG A N 1
ATOM 903 C CA . ARG A 1 117 ? 5.389 -1.508 -0.164 1.00 98.25 117 ARG A CA 1
ATOM 904 C C . ARG A 1 117 ? 4.395 -2.652 -0.019 1.00 98.25 117 ARG A C 1
ATOM 906 O O . ARG A 1 117 ? 3.533 -2.584 0.855 1.00 98.25 117 ARG A O 1
ATOM 913 N N . ASP A 1 118 ? 4.550 -3.719 -0.793 1.00 98.56 118 ASP A N 1
ATOM 914 C CA . ASP A 1 118 ? 3.724 -4.914 -0.658 1.00 98.56 118 ASP A CA 1
ATOM 915 C C . ASP A 1 118 ? 3.920 -5.575 0.708 1.00 98.56 118 ASP A C 1
ATOM 917 O O . ASP A 1 118 ? 2.933 -5.921 1.361 1.00 98.56 118 ASP A O 1
ATOM 921 N N . ARG A 1 119 ? 5.160 -5.693 1.207 1.00 98.38 119 ARG A N 1
ATOM 922 C CA . ARG A 1 119 ? 5.416 -6.190 2.574 1.00 98.38 119 ARG A CA 1
ATOM 923 C C . ARG A 1 119 ? 4.739 -5.314 3.627 1.00 98.38 119 ARG A C 1
ATOM 925 O O . ARG A 1 119 ? 4.079 -5.843 4.522 1.00 98.38 119 ARG A O 1
ATOM 932 N N . GLN A 1 120 ? 4.844 -3.992 3.493 1.00 98.38 120 GLN A N 1
ATOM 933 C CA . GLN A 1 120 ? 4.203 -3.039 4.405 1.00 98.38 120 GLN A CA 1
ATOM 934 C C . GLN A 1 120 ? 2.673 -3.168 4.391 1.00 98.38 120 GLN A C 1
ATOM 936 O O . GLN A 1 120 ? 2.052 -3.156 5.453 1.00 98.38 120 GLN A O 1
ATOM 941 N N . LEU A 1 121 ? 2.057 -3.364 3.221 1.00 98.44 121 LEU A N 1
ATOM 942 C CA . LEU A 1 121 ? 0.617 -3.614 3.107 1.00 98.44 121 LEU A CA 1
ATOM 943 C C . LEU A 1 121 ? 0.207 -4.941 3.752 1.00 98.44 121 LEU A C 1
ATOM 945 O O . LEU A 1 121 ? -0.810 -4.996 4.443 1.00 98.44 121 LEU A O 1
ATOM 949 N N . HIS A 1 122 ? 0.993 -6.006 3.576 1.00 98.19 122 HIS A N 1
ATOM 950 C CA . HIS A 1 122 ? 0.734 -7.286 4.241 1.00 98.19 122 HIS A CA 1
ATOM 951 C C . HIS A 1 122 ? 0.801 -7.153 5.765 1.00 98.19 122 HIS A C 1
ATOM 953 O O . HIS A 1 122 ? -0.066 -7.683 6.462 1.00 98.19 122 HIS A O 1
ATOM 959 N N . GLN A 1 123 ? 1.784 -6.412 6.280 1.00 98.31 123 GLN A N 1
ATOM 960 C CA . GLN A 1 123 ? 1.907 -6.146 7.710 1.00 98.31 123 GLN A CA 1
ATOM 961 C C . GLN A 1 123 ? 0.732 -5.311 8.235 1.00 98.31 123 GLN A C 1
ATOM 963 O O . GLN A 1 123 ? 0.093 -5.7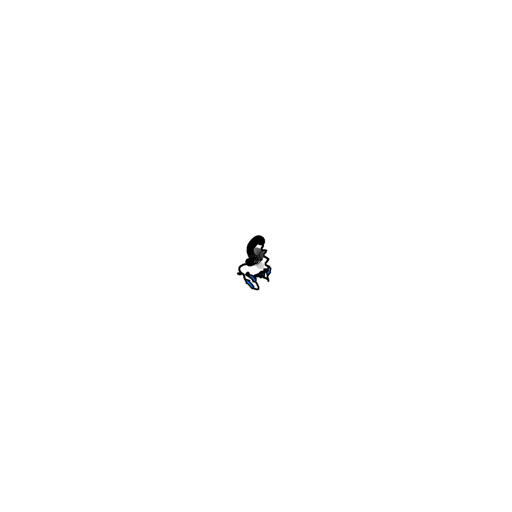11 9.205 1.00 98.31 123 GLN A O 1
ATOM 968 N N . ALA A 1 124 ? 0.379 -4.218 7.554 1.00 98.06 124 ALA A N 1
ATOM 969 C CA . ALA A 1 124 ? -0.765 -3.390 7.926 1.00 98.06 124 ALA A CA 1
ATOM 970 C C . ALA A 1 124 ? -2.079 -4.191 7.923 1.00 98.06 124 ALA A C 1
ATOM 972 O O . ALA A 1 124 ? -2.880 -4.076 8.848 1.00 98.06 124 ALA A O 1
ATOM 973 N N . ASN A 1 125 ? -2.283 -5.064 6.933 1.00 98.38 125 ASN A N 1
ATOM 974 C CA . ASN A 1 125 ? -3.447 -5.948 6.879 1.00 98.38 125 ASN A CA 1
ATOM 975 C C . ASN A 1 125 ? -3.473 -6.956 8.038 1.00 98.38 125 ASN A C 1
ATOM 977 O O . ASN A 1 125 ? -4.544 -7.251 8.571 1.00 98.38 125 ASN A O 1
ATOM 981 N N . ALA A 1 126 ? -2.316 -7.488 8.443 1.00 98.25 126 ALA A N 1
ATOM 982 C CA . ALA A 1 126 ? -2.223 -8.358 9.612 1.00 98.25 126 ALA A CA 1
ATOM 983 C C . ALA A 1 126 ? -2.568 -7.605 10.907 1.00 98.25 126 ALA A C 1
ATOM 985 O O . ALA A 1 126 ? -3.288 -8.140 11.751 1.00 98.25 126 ALA A O 1
ATOM 986 N N . ASP A 1 127 ? -2.120 -6.357 11.044 1.00 98.25 127 ASP A N 1
ATOM 987 C CA . ASP A 1 127 ? -2.424 -5.522 12.206 1.00 98.25 127 ASP A CA 1
ATOM 988 C C . ASP A 1 127 ? -3.903 -5.121 12.260 1.00 98.25 127 ASP A C 1
ATOM 990 O O . ASP A 1 127 ? -4.512 -5.194 13.326 1.00 98.25 127 ASP A O 1
ATOM 994 N N . VAL A 1 128 ? -4.526 -4.808 11.117 1.00 98.44 128 VAL A N 1
ATOM 995 C CA . VAL A 1 128 ? -5.979 -4.579 11.037 1.00 98.44 128 VAL A CA 1
ATOM 996 C C . VAL A 1 128 ? -6.749 -5.805 11.525 1.00 98.44 128 VAL A C 1
ATOM 998 O O . VAL A 1 128 ? -7.634 -5.656 12.362 1.00 98.44 128 VAL A O 1
ATOM 1001 N N . ARG A 1 129 ? -6.382 -7.017 11.084 1.00 98.19 129 ARG A N 1
ATOM 1002 C CA . ARG A 1 129 ? -7.030 -8.258 11.551 1.00 98.19 129 ARG A CA 1
ATOM 1003 C C . ARG A 1 129 ? -6.901 -8.435 13.065 1.00 98.19 129 ARG A C 1
ATOM 1005 O O . ARG A 1 129 ? -7.899 -8.683 13.728 1.00 98.19 129 ARG A O 1
ATOM 1012 N N . ARG A 1 130 ? -5.707 -8.219 13.629 1.00 98.38 130 ARG A N 1
ATOM 1013 C CA . ARG A 1 130 ? -5.485 -8.286 15.087 1.00 98.38 130 ARG A CA 1
ATOM 1014 C C . ARG A 1 130 ? -6.334 -7.274 15.855 1.00 98.38 130 ARG A C 1
ATOM 1016 O O . ARG A 1 130 ? -6.862 -7.594 16.921 1.00 98.38 130 ARG A O 1
ATOM 1023 N N . LEU A 1 131 ? -6.455 -6.050 15.340 1.00 98.19 131 LEU A N 1
ATOM 1024 C CA . LEU A 1 131 ? -7.296 -5.018 15.943 1.00 98.19 131 LEU A CA 1
ATOM 1025 C C . LEU A 1 131 ? -8.778 -5.392 15.867 1.00 98.19 131 LEU A C 1
ATOM 1027 O O . LEU A 1 131 ? -9.491 -5.189 16.847 1.00 98.19 131 LEU A O 1
ATOM 1031 N N . THR A 1 132 ? -9.231 -5.977 14.756 1.00 98.44 132 THR A N 1
ATOM 1032 C CA . THR A 1 132 ? -10.594 -6.507 14.624 1.00 98.44 132 THR A CA 1
ATOM 1033 C C . THR A 1 132 ? -10.860 -7.610 15.646 1.00 98.44 132 THR A C 1
ATOM 1035 O O . THR A 1 132 ? -11.823 -7.491 16.399 1.00 98.44 132 THR A O 1
ATOM 1038 N N . ASP A 1 133 ? -9.974 -8.601 15.773 1.00 98.12 133 ASP A N 1
ATOM 1039 C CA . ASP A 1 133 ? -10.111 -9.675 16.768 1.00 98.12 133 ASP A CA 1
ATOM 1040 C C . ASP A 1 133 ? -10.170 -9.108 18.199 1.00 98.12 133 ASP A C 1
ATOM 1042 O O . ASP A 1 133 ? -10.985 -9.521 19.027 1.00 98.12 133 ASP A O 1
ATOM 1046 N N . THR A 1 134 ? -9.337 -8.106 18.496 1.00 98.38 134 THR A N 1
ATOM 1047 C CA . THR A 1 134 ? -9.328 -7.424 19.801 1.00 98.38 134 THR A CA 1
ATOM 1048 C C . THR A 1 134 ? -10.635 -6.661 20.044 1.00 98.38 134 THR A C 1
ATOM 1050 O O . THR A 1 134 ? -11.176 -6.662 21.154 1.00 98.38 134 THR A O 1
ATOM 1053 N N . LEU A 1 135 ? -11.182 -6.016 19.013 1.00 98.31 135 LEU A N 1
ATOM 1054 C CA . LEU A 1 135 ? -12.458 -5.310 19.087 1.00 98.31 135 LEU A CA 1
ATOM 1055 C C . LEU A 1 135 ? -13.625 -6.281 19.318 1.00 98.31 135 LEU A C 1
ATOM 1057 O O . LEU A 1 135 ? -14.511 -6.002 20.129 1.00 98.31 135 LEU A O 1
ATOM 1061 N N . GLU A 1 136 ? -13.613 -7.446 18.676 1.00 98.25 136 GLU A N 1
ATOM 1062 C CA . GLU A 1 136 ? -14.604 -8.499 18.908 1.00 98.25 136 GLU A CA 1
ATOM 1063 C C . GLU A 1 136 ? -14.519 -9.042 20.341 1.00 98.25 136 GLU A C 1
ATOM 1065 O O . GLU A 1 136 ? -15.536 -9.119 21.038 1.00 98.25 136 GLU A O 1
ATOM 1070 N N . GLN A 1 137 ? -13.309 -9.327 20.833 1.00 97.75 137 GLN A N 1
ATOM 1071 C CA . GLN A 1 137 ? -13.083 -9.786 22.209 1.00 97.75 137 GLN A CA 1
ATOM 1072 C C . GLN A 1 137 ? -13.542 -8.758 23.248 1.00 97.75 137 GLN A C 1
ATOM 1074 O O . GLN A 1 137 ? -14.231 -9.108 24.210 1.00 97.75 137 GLN A O 1
ATOM 1079 N N . THR A 1 138 ? -13.203 -7.481 23.059 1.00 97.50 138 THR A N 1
ATOM 1080 C CA . THR A 1 138 ? -13.621 -6.405 23.973 1.00 97.50 138 THR A CA 1
ATOM 1081 C C . THR A 1 138 ? -15.133 -6.192 23.939 1.00 97.50 138 THR A C 1
ATOM 1083 O O . THR A 1 138 ? -15.743 -5.987 24.989 1.00 97.50 138 THR A O 1
ATOM 1086 N N . THR A 1 139 ? -15.766 -6.329 22.772 1.00 98.25 139 THR A N 1
ATOM 1087 C CA . THR A 1 139 ? -17.228 -6.267 22.634 1.00 98.25 139 THR A CA 1
ATOM 1088 C C . THR A 1 139 ? -17.909 -7.430 23.359 1.00 98.25 139 THR A C 1
ATOM 1090 O O . THR A 1 139 ? -18.869 -7.215 24.103 1.00 98.25 139 THR A O 1
ATOM 1093 N N . ALA A 1 140 ? -17.393 -8.654 23.217 1.00 97.81 140 ALA A N 1
ATOM 1094 C CA . ALA A 1 140 ? -17.896 -9.826 23.932 1.00 97.81 140 ALA A CA 1
ATOM 1095 C C . ALA A 1 140 ? -17.714 -9.695 25.455 1.00 97.81 140 ALA A C 1
ATOM 1097 O O . ALA A 1 140 ? -18.621 -10.019 26.234 1.00 97.81 140 ALA A O 1
ATOM 1098 N N . HIS A 1 141 ? -16.570 -9.162 25.892 1.00 98.12 141 HIS A N 1
ATOM 1099 C CA . HIS A 1 141 ? -16.315 -8.881 27.300 1.00 98.12 141 HIS A CA 1
ATOM 1100 C C . HIS A 1 141 ? -17.291 -7.830 27.846 1.00 98.12 141 HIS A C 1
ATOM 1102 O O . HIS A 1 141 ? -17.911 -8.056 28.883 1.00 98.12 141 HIS A O 1
ATOM 1108 N N . LEU A 1 142 ? -17.516 -6.735 27.113 1.00 98.38 142 LEU A N 1
ATOM 1109 C CA . LEU A 1 142 ? -18.478 -5.693 27.478 1.00 98.38 142 LEU A CA 1
ATOM 1110 C C . LEU A 1 142 ? -19.919 -6.225 27.555 1.00 98.38 142 LEU A C 1
ATOM 1112 O O . LEU A 1 142 ? -20.680 -5.847 28.444 1.00 98.38 142 LEU A O 1
ATOM 1116 N N . ALA A 1 143 ? -20.317 -7.110 26.640 1.00 97.81 143 ALA A N 1
ATOM 1117 C CA . ALA A 1 143 ? -21.626 -7.758 26.699 1.00 97.81 143 ALA A CA 1
ATOM 1118 C C . ALA A 1 143 ? -21.766 -8.637 27.956 1.00 97.81 143 ALA A C 1
ATOM 1120 O O . ALA A 1 143 ? -22.811 -8.635 28.610 1.00 97.81 143 ALA A O 1
ATOM 1121 N N . THR A 1 144 ? -20.696 -9.345 28.323 1.00 97.88 144 THR A N 1
ATOM 1122 C CA . THR A 1 144 ? -20.653 -10.189 29.523 1.00 97.88 144 THR A CA 1
ATOM 1123 C C . THR A 1 144 ? -20.742 -9.352 30.798 1.00 97.88 144 THR A C 1
ATOM 1125 O O . THR A 1 144 ? -21.567 -9.651 31.661 1.00 97.88 144 THR A O 1
ATOM 1128 N N . THR A 1 145 ? -19.965 -8.272 30.907 1.00 97.12 145 THR A N 1
ATOM 1129 C CA . THR A 1 145 ? -19.998 -7.381 32.077 1.00 97.12 145 THR A CA 1
ATOM 1130 C C . THR A 1 145 ? -21.341 -6.666 32.213 1.00 97.12 145 THR A C 1
ATOM 1132 O O . THR A 1 145 ? -21.867 -6.569 33.318 1.00 97.12 145 THR A O 1
ATOM 1135 N N . ARG A 1 146 ? -21.970 -6.254 31.103 1.00 98.06 146 ARG A N 1
ATOM 1136 C CA . ARG A 1 146 ? -23.344 -5.718 31.115 1.00 98.06 146 ARG A CA 1
ATOM 1137 C C . ARG A 1 146 ? -24.358 -6.725 31.654 1.00 98.06 146 ARG A C 1
ATOM 1139 O O . ARG A 1 146 ? -25.199 -6.355 32.467 1.00 98.06 146 ARG A O 1
ATOM 1146 N N . ARG A 1 147 ? -24.268 -7.996 31.247 1.00 98.06 147 ARG A N 1
ATOM 1147 C CA . ARG A 1 147 ? -25.141 -9.056 31.777 1.00 98.06 147 ARG A CA 1
ATOM 1148 C C . ARG A 1 147 ? -24.919 -9.269 33.277 1.00 98.06 147 ARG A C 1
ATOM 1150 O O . ARG A 1 147 ? -25.890 -9.400 34.012 1.00 98.06 147 ARG A O 1
ATOM 1157 N N . GLN A 1 148 ? -23.665 -9.284 33.729 1.00 97.81 148 GLN A N 1
ATOM 1158 C CA . GLN A 1 148 ? -23.337 -9.411 35.153 1.00 97.81 148 GLN A CA 1
ATOM 1159 C C . GLN A 1 148 ? -23.882 -8.234 35.971 1.00 97.81 148 GLN A C 1
ATOM 1161 O O . GLN A 1 148 ? -24.422 -8.448 37.053 1.00 97.81 148 GLN A O 1
ATOM 1166 N N . LEU A 1 149 ? -23.801 -7.009 35.442 1.00 98.00 149 LEU A N 1
ATOM 1167 C CA . LEU A 1 149 ? -24.368 -5.827 36.089 1.00 98.00 149 LEU A CA 1
ATOM 1168 C C . LEU A 1 149 ? -25.890 -5.941 36.230 1.00 98.00 149 LEU A C 1
ATOM 1170 O O . LEU A 1 149 ? -26.404 -5.757 37.326 1.00 98.00 149 LEU A O 1
ATOM 1174 N N . GLN A 1 150 ? -26.597 -6.331 35.166 1.00 97.62 150 GLN A N 1
ATOM 1175 C CA . GLN A 1 150 ? -28.049 -6.551 35.213 1.00 97.62 150 GLN A CA 1
ATOM 1176 C C . GLN A 1 150 ? -28.433 -7.627 36.238 1.00 97.62 150 GLN A C 1
ATOM 1178 O O . GLN A 1 150 ? -29.384 -7.461 36.999 1.00 97.62 150 GLN A O 1
ATOM 1183 N N . GLN A 1 151 ? -27.677 -8.726 36.304 1.00 97.19 151 GLN A N 1
ATOM 1184 C CA . GLN A 1 151 ?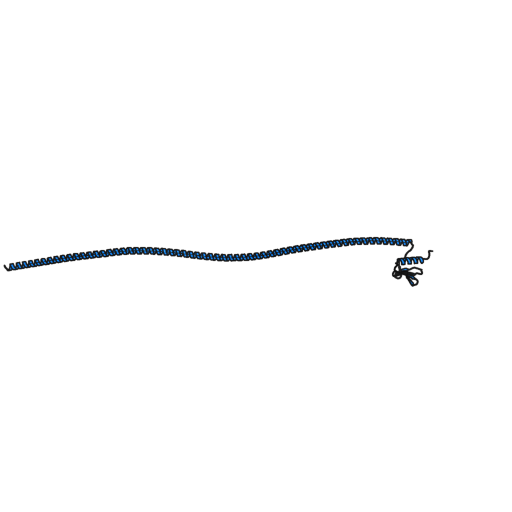 -27.892 -9.764 37.315 1.00 97.19 151 GLN A CA 1
ATOM 1185 C C . GLN A 1 151 ? -27.689 -9.217 38.733 1.00 97.19 151 GLN A C 1
ATOM 1187 O O . GLN A 1 151 ? -28.526 -9.454 39.603 1.00 97.19 151 GLN A O 1
ATOM 1192 N N . ALA A 1 152 ? -26.628 -8.441 38.963 1.00 96.69 152 ALA A N 1
ATOM 1193 C CA . ALA A 1 152 ? -26.386 -7.801 40.250 1.00 96.69 152 ALA A CA 1
ATOM 1194 C C . ALA A 1 152 ? -27.512 -6.819 40.621 1.00 96.69 152 ALA A C 1
ATOM 1196 O O . ALA A 1 152 ? -27.983 -6.841 41.755 1.00 96.69 152 ALA A O 1
ATOM 1197 N N . GLU A 1 153 ? -28.000 -6.016 39.674 1.00 97.56 153 GLU A N 1
ATOM 1198 C CA . GLU A 1 153 ? -29.139 -5.114 39.878 1.00 97.56 153 GLU A CA 1
ATOM 1199 C C . GLU A 1 153 ? -30.383 -5.894 40.317 1.00 97.56 153 GLU A C 1
ATOM 1201 O O . GLU A 1 153 ? -30.928 -5.616 41.387 1.00 97.56 153 GLU A O 1
ATOM 1206 N N . THR A 1 154 ? -30.765 -6.944 39.582 1.00 97.75 154 THR A N 1
ATOM 1207 C CA . THR A 1 154 ? -31.922 -7.779 39.954 1.00 97.75 154 THR A CA 1
ATOM 1208 C C . THR A 1 154 ? -31.761 -8.434 41.330 1.00 97.75 154 THR A C 1
ATOM 1210 O O . THR A 1 154 ? -32.701 -8.429 42.125 1.00 97.75 154 THR A O 1
ATOM 1213 N N . ALA A 1 155 ? -30.564 -8.923 41.671 1.00 96.88 155 ALA A N 1
ATOM 1214 C CA . ALA A 1 155 ? -30.281 -9.489 42.989 1.00 96.88 155 ALA A CA 1
ATOM 1215 C C . ALA A 1 155 ? -30.393 -8.433 44.102 1.00 96.88 155 ALA A C 1
ATOM 1217 O O . ALA A 1 155 ? -30.924 -8.709 45.178 1.00 96.88 155 ALA A O 1
ATOM 1218 N N . THR A 1 156 ? -29.947 -7.196 43.854 1.00 97.06 156 THR A N 1
ATOM 1219 C CA . THR A 1 156 ? -30.093 -6.104 44.830 1.00 97.06 156 THR A CA 1
ATOM 1220 C C . THR A 1 156 ? -31.548 -5.685 45.023 1.00 97.06 156 THR A C 1
ATOM 1222 O O . THR A 1 156 ? -31.947 -5.361 46.143 1.00 97.06 156 THR A O 1
ATOM 1225 N N . GLU A 1 157 ? -32.364 -5.706 43.968 1.00 97.69 157 GLU A N 1
ATOM 1226 C CA . GLU A 1 157 ? -33.802 -5.446 44.064 1.00 97.69 157 GLU A CA 1
ATOM 1227 C C . GLU A 1 157 ? -34.516 -6.530 44.872 1.00 97.69 157 GLU A C 1
ATOM 1229 O O . GLU A 1 157 ? -35.302 -6.200 45.763 1.00 97.69 157 GLU A O 1
ATOM 1234 N N . GLN A 1 158 ? -34.182 -7.801 44.635 1.00 97.06 158 GLN A N 1
ATOM 1235 C CA . GLN A 1 158 ? -34.692 -8.930 45.416 1.00 97.06 158 GLN A CA 1
ATOM 1236 C C . GLN A 1 158 ? -34.309 -8.808 46.893 1.00 97.06 158 GLN A C 1
ATOM 1238 O O . GLN A 1 158 ? -35.189 -8.811 47.753 1.00 97.06 158 GLN A O 1
ATOM 1243 N N . ALA A 1 159 ? -33.032 -8.565 47.199 1.00 95.88 159 ALA A N 1
ATOM 1244 C CA . ALA A 1 159 ? -32.572 -8.377 48.575 1.00 95.88 159 ALA A CA 1
ATOM 1245 C C . ALA A 1 159 ? -33.280 -7.198 49.274 1.00 95.88 159 ALA A C 1
ATOM 1247 O O . ALA A 1 159 ? -33.612 -7.261 50.462 1.00 95.88 159 ALA A O 1
ATOM 1248 N N . ARG A 1 160 ? -33.563 -6.108 48.544 1.00 96.88 160 ARG A N 1
ATOM 1249 C CA . ARG A 1 160 ? -34.349 -4.977 49.065 1.00 96.88 160 ARG A CA 1
ATOM 1250 C C . ARG A 1 160 ? -35.801 -5.366 49.336 1.00 96.88 160 ARG A C 1
ATOM 1252 O O . ARG A 1 160 ? -36.344 -4.928 50.350 1.00 96.88 160 ARG A O 1
ATOM 1259 N N . ALA A 1 161 ? -36.429 -6.147 48.459 1.00 96.75 161 ALA A N 1
ATOM 1260 C CA . ALA A 1 161 ? -37.793 -6.634 48.650 1.00 96.75 161 ALA A CA 1
ATOM 1261 C C . ALA A 1 161 ? -37.891 -7.561 49.872 1.00 96.75 161 ALA A C 1
ATOM 1263 O O . ALA A 1 161 ? -38.747 -7.345 50.728 1.00 96.75 161 ALA A O 1
ATOM 1264 N N . GLU A 1 162 ? -36.959 -8.504 50.020 1.00 96.94 162 GLU A N 1
ATOM 1265 C CA . GLU A 1 162 ? -36.861 -9.387 51.189 1.00 96.94 162 GLU A CA 1
ATOM 1266 C C . GLU A 1 162 ? -36.642 -8.598 52.482 1.00 96.94 162 GLU A C 1
ATOM 1268 O O . GLU A 1 162 ? -37.307 -8.842 53.486 1.00 96.94 162 GLU A O 1
ATOM 1273 N N . THR A 1 163 ? -35.769 -7.586 52.453 1.00 96.94 163 THR A N 1
ATOM 1274 C CA . THR A 1 163 ? -35.532 -6.712 53.613 1.00 96.94 163 THR A CA 1
ATOM 1275 C C . THR A 1 163 ? -36.796 -5.946 54.015 1.00 96.94 163 THR A C 1
ATOM 1277 O O . THR A 1 163 ? -37.040 -5.748 55.206 1.00 96.94 163 THR A O 1
ATOM 1280 N N . ARG A 1 164 ? -37.608 -5.493 53.048 1.00 96.94 164 ARG A N 1
ATOM 1281 C CA . ARG A 1 164 ? -38.903 -4.848 53.331 1.00 96.94 164 ARG A CA 1
ATOM 1282 C C . ARG A 1 164 ? -39.876 -5.844 53.954 1.00 96.94 164 ARG A C 1
ATOM 1284 O O . ARG A 1 164 ? -40.383 -5.563 55.031 1.00 96.94 164 ARG A O 1
ATOM 1291 N N . ALA A 1 165 ? -40.024 -7.026 53.359 1.00 96.62 165 ALA A N 1
ATOM 1292 C CA . ALA A 1 165 ? -40.876 -8.082 53.900 1.00 96.62 165 ALA A CA 1
ATOM 1293 C C . ALA A 1 165 ? -40.473 -8.469 55.335 1.00 96.62 165 ALA A C 1
ATOM 1295 O O . ALA A 1 165 ? -41.326 -8.559 56.211 1.00 96.62 165 ALA A O 1
ATOM 1296 N N . ALA A 1 166 ? -39.175 -8.615 55.615 1.00 95.56 166 ALA A N 1
ATOM 1297 C CA . ALA A 1 166 ? -38.669 -8.903 56.957 1.00 95.56 166 ALA A CA 1
ATOM 1298 C C . ALA A 1 166 ? -38.938 -7.767 57.964 1.00 95.56 166 ALA A C 1
ATOM 1300 O O . ALA A 1 166 ? -39.158 -8.017 59.149 1.00 95.56 166 ALA A O 1
ATOM 1301 N N . ARG A 1 167 ? -38.923 -6.503 57.519 1.00 96.81 167 ARG A N 1
ATOM 1302 C CA . ARG A 1 167 ? -39.310 -5.365 58.368 1.00 96.81 167 ARG A CA 1
ATOM 1303 C C . ARG A 1 167 ? -40.801 -5.367 58.668 1.00 96.81 167 ARG A C 1
ATOM 1305 O O . ARG A 1 167 ? -41.166 -5.091 59.808 1.00 96.81 167 ARG A O 1
ATOM 1312 N N . ASP A 1 168 ? -41.629 -5.694 57.684 1.00 97.19 168 ASP A N 1
ATOM 1313 C CA . ASP A 1 168 ? -43.079 -5.759 57.850 1.00 97.19 168 ASP A CA 1
ATOM 1314 C C . ASP A 1 168 ? -43.460 -6.894 58.811 1.00 97.19 168 ASP A C 1
ATOM 1316 O O . ASP A 1 168 ? -44.189 -6.658 59.775 1.00 97.19 168 ASP A O 1
ATOM 1320 N N . THR A 1 169 ? -42.871 -8.088 58.660 1.00 97.19 169 THR A N 1
ATOM 1321 C CA . THR A 1 169 ? -43.090 -9.199 59.603 1.00 97.19 169 THR A CA 1
ATOM 1322 C C . THR A 1 169 ? -42.605 -8.871 61.015 1.00 97.19 169 THR A C 1
ATOM 1324 O O . THR A 1 169 ? -43.287 -9.192 61.990 1.00 97.19 169 THR A O 1
ATOM 1327 N N . LEU A 1 170 ? -41.466 -8.181 61.157 1.00 97.00 170 LEU A N 1
ATOM 1328 C CA . LEU A 1 170 ? -40.989 -7.706 62.457 1.00 97.00 170 LEU A CA 1
ATOM 1329 C C . LEU A 1 170 ? -41.952 -6.682 63.076 1.00 97.00 170 LEU A C 1
ATOM 1331 O O . LEU A 1 170 ? -42.198 -6.725 64.282 1.00 97.00 170 LEU A O 1
ATOM 1335 N N . ALA A 1 171 ? -42.489 -5.756 62.279 1.00 96.62 171 ALA A N 1
ATOM 1336 C CA . ALA A 1 171 ? -43.452 -4.762 62.744 1.00 96.62 171 ALA A CA 1
ATOM 1337 C C . ALA A 1 171 ? -44.765 -5.417 63.201 1.00 96.62 171 ALA A C 1
ATOM 1339 O O . ALA A 1 171 ? -45.289 -5.062 64.257 1.00 96.62 171 ALA A O 1
ATOM 1340 N N . GLU A 1 172 ? -45.265 -6.409 62.461 1.00 96.88 172 GLU A N 1
ATOM 1341 C CA . GLU A 1 172 ? -46.435 -7.200 62.855 1.00 96.88 172 GLU A CA 1
ATOM 1342 C C . GLU A 1 172 ? -46.192 -7.992 64.142 1.00 96.88 172 GLU A C 1
ATOM 1344 O O . GLU A 1 172 ? -47.026 -7.965 65.046 1.00 96.88 172 GLU A O 1
ATOM 1349 N N . ALA A 1 173 ? -45.040 -8.657 64.264 1.00 95.00 173 ALA A N 1
ATOM 1350 C CA . ALA A 1 173 ? -44.678 -9.391 65.473 1.00 95.00 173 ALA A CA 1
ATOM 1351 C C . ALA A 1 173 ? -44.602 -8.467 66.700 1.00 95.00 173 ALA A C 1
ATOM 1353 O O . ALA A 1 173 ? -45.102 -8.819 67.767 1.00 95.00 173 ALA A O 1
ATOM 1354 N N . ARG A 1 174 ? -44.037 -7.260 66.544 1.00 96.25 174 ARG A N 1
ATOM 1355 C CA . ARG A 1 174 ? -44.009 -6.242 67.606 1.00 96.25 174 ARG A CA 1
ATOM 1356 C C . ARG A 1 174 ? -45.410 -5.803 68.018 1.00 96.25 174 ARG A C 1
ATOM 1358 O O . ARG A 1 174 ? -45.683 -5.781 69.212 1.00 96.25 174 ARG A O 1
ATOM 1365 N N . ARG A 1 175 ? -46.299 -5.521 67.058 1.00 96.31 175 ARG A N 1
ATOM 1366 C CA . ARG A 1 175 ? -47.699 -5.171 67.354 1.00 96.31 175 ARG A CA 1
ATOM 1367 C C . ARG A 1 175 ? -48.407 -6.276 68.131 1.00 96.31 175 ARG A C 1
ATOM 1369 O O . ARG A 1 175 ? -49.015 -5.990 69.153 1.00 96.31 175 ARG A O 1
ATOM 1376 N N . ARG A 1 176 ? -48.270 -7.539 67.708 1.00 96.31 176 ARG A N 1
ATOM 1377 C CA . ARG A 1 176 ? -48.856 -8.685 68.429 1.00 96.31 176 ARG A CA 1
ATOM 1378 C C . ARG A 1 176 ? -48.336 -8.787 69.860 1.00 96.31 176 ARG A C 1
ATOM 1380 O O . ARG A 1 176 ? -49.120 -8.994 70.776 1.00 96.31 176 ARG A O 1
ATOM 1387 N N . PHE A 1 177 ? -47.032 -8.601 70.056 1.00 96.19 177 PHE A N 1
ATOM 1388 C CA . PHE A 1 177 ? -46.432 -8.629 71.387 1.00 96.19 177 PHE A CA 1
ATOM 1389 C C . PHE A 1 177 ? -46.923 -7.473 72.274 1.00 96.19 177 PHE A C 1
ATOM 1391 O O . PHE A 1 177 ? -47.188 -7.666 73.458 1.00 96.19 177 PHE A O 1
ATOM 1398 N N . GLU A 1 178 ? -47.072 -6.270 71.714 1.00 96.31 178 GLU A N 1
ATOM 1399 C CA . GLU A 1 178 ? -47.654 -5.119 72.415 1.00 96.31 178 GLU A CA 1
ATOM 1400 C C . GLU A 1 178 ? -49.119 -5.372 72.798 1.00 96.31 178 GLU A C 1
ATOM 1402 O O . GLU A 1 178 ? -49.488 -5.153 73.950 1.00 96.31 178 GLU A O 1
ATOM 1407 N N . GLU A 1 179 ? -49.926 -5.915 71.882 1.00 96.19 179 GLU A N 1
ATOM 1408 C CA . GLU A 1 179 ? -51.316 -6.307 72.143 1.00 96.19 179 GLU A CA 1
ATOM 1409 C C . GLU A 1 179 ? -51.420 -7.387 73.231 1.00 96.19 179 GLU A C 1
ATOM 1411 O O . GLU A 1 179 ? -52.260 -7.286 74.124 1.00 96.19 179 GLU A O 1
ATOM 1416 N N . GLU A 1 180 ? -50.568 -8.415 73.197 1.00 95.75 180 GLU A N 1
ATOM 1417 C CA . GLU A 1 180 ? -50.512 -9.455 74.232 1.00 95.75 180 GLU A CA 1
ATOM 1418 C C . GLU A 1 180 ? -50.109 -8.886 75.592 1.00 95.75 180 GLU A C 1
ATOM 1420 O O . GLU A 1 180 ? -50.730 -9.209 76.606 1.00 95.75 180 GLU A O 1
ATOM 1425 N N . ARG A 1 181 ? -49.114 -7.996 75.627 1.00 95.38 181 ARG A N 1
ATOM 1426 C CA . ARG A 1 181 ? -48.705 -7.305 76.853 1.00 95.38 181 ARG A CA 1
ATOM 1427 C C . ARG A 1 181 ? -49.855 -6.482 77.431 1.00 95.38 181 ARG A C 1
ATOM 1429 O O . ARG A 1 181 ? -50.088 -6.526 78.638 1.00 95.38 181 ARG A O 1
ATOM 1436 N N . ASP A 1 182 ? -50.578 -5.745 76.595 1.00 96.00 182 ASP A N 1
ATOM 1437 C CA . ASP A 1 182 ? -51.698 -4.913 77.034 1.00 96.00 182 ASP A CA 1
ATOM 1438 C C . ASP A 1 182 ? -52.888 -5.781 77.503 1.00 96.00 182 ASP A C 1
ATOM 1440 O O . ASP A 1 182 ? -53.528 -5.473 78.515 1.00 96.00 182 ASP A O 1
ATOM 1444 N N . ARG A 1 183 ? -53.126 -6.937 76.863 1.00 95.94 183 ARG A N 1
ATOM 1445 C CA . ARG A 1 183 ? -54.073 -7.962 77.347 1.00 95.94 183 ARG A CA 1
ATOM 1446 C C . ARG A 1 183 ? -53.672 -8.531 78.708 1.00 95.94 183 ARG A C 1
ATOM 1448 O O . ARG A 1 183 ? -54.507 -8.616 79.600 1.00 95.94 183 ARG A O 1
ATOM 1455 N N . LEU A 1 184 ? -52.406 -8.894 78.902 1.00 95.12 184 LEU A N 1
ATOM 1456 C CA . LEU A 1 184 ? -51.925 -9.395 80.194 1.00 95.12 184 LEU A CA 1
ATOM 1457 C C . LEU A 1 184 ? -52.042 -8.330 81.289 1.00 95.12 184 LEU A C 1
ATOM 1459 O O . LEU A 1 184 ? -52.421 -8.641 82.416 1.00 95.12 184 LEU A O 1
ATOM 1463 N N . ARG A 1 185 ? -51.770 -7.064 80.960 1.00 95.38 185 ARG A N 1
ATOM 1464 C CA . ARG A 1 185 ? -51.917 -5.946 81.897 1.00 95.38 185 ARG A CA 1
ATOM 1465 C C . ARG A 1 185 ? -53.370 -5.748 82.322 1.00 95.38 185 ARG A C 1
ATOM 1467 O O . ARG A 1 185 ? -53.635 -5.645 83.513 1.00 95.38 185 ARG A O 1
ATOM 1474 N N . THR A 1 186 ? -54.303 -5.767 81.372 1.00 94.88 186 THR A N 1
ATOM 1475 C CA . THR A 1 186 ? -55.741 -5.670 81.677 1.00 94.88 186 THR A CA 1
ATOM 1476 C C . THR A 1 186 ? -56.245 -6.864 82.490 1.00 94.88 186 THR A C 1
ATOM 1478 O O . THR A 1 186 ? -56.985 -6.663 83.447 1.00 94.88 186 THR A O 1
ATOM 1481 N N . GLN A 1 187 ? -55.798 -8.089 82.192 1.00 94.19 187 GLN A N 1
ATOM 1482 C CA . GLN A 1 187 ? -56.104 -9.273 83.009 1.00 94.19 187 GLN A CA 1
ATOM 1483 C C . GLN A 1 187 ? -55.559 -9.154 84.434 1.00 94.19 187 GLN A C 1
ATOM 1485 O O . GLN A 1 187 ? -56.256 -9.485 85.388 1.00 94.19 187 GLN A O 1
ATOM 1490 N N . HIS A 1 188 ? -54.328 -8.669 84.592 1.00 94.62 188 HIS A N 1
ATOM 1491 C CA . HIS A 1 188 ? -53.722 -8.455 85.900 1.00 94.62 188 HIS A CA 1
ATOM 1492 C C . HIS A 1 188 ? -54.461 -7.376 86.704 1.00 94.62 188 HIS A C 1
ATOM 1494 O O . HIS A 1 188 ? -54.742 -7.574 87.885 1.00 94.62 188 HIS A O 1
ATOM 1500 N N . ASP A 1 189 ? -54.811 -6.253 86.076 1.00 93.12 189 ASP A N 1
ATOM 1501 C CA . ASP A 1 189 ? -55.583 -5.189 86.723 1.00 93.12 189 ASP A CA 1
ATOM 1502 C C . ASP A 1 189 ? -56.979 -5.689 87.126 1.00 93.12 189 ASP A C 1
ATOM 1504 O O . ASP A 1 189 ? -57.423 -5.423 88.245 1.00 93.12 189 ASP A O 1
ATOM 1508 N N . GLN A 1 190 ? -57.627 -6.499 86.281 1.00 93.25 190 GLN A N 1
ATOM 1509 C CA . GLN A 1 190 ? -58.887 -7.162 86.619 1.00 93.25 190 GLN A CA 1
ATOM 1510 C C . GLN A 1 190 ? -58.723 -8.125 87.801 1.00 93.25 190 GLN A C 1
ATOM 1512 O O . GLN A 1 190 ? -59.500 -8.054 88.746 1.00 93.25 190 GLN A O 1
ATOM 1517 N N . ALA A 1 191 ? -57.685 -8.965 87.806 1.00 92.00 191 ALA A N 1
ATOM 1518 C CA . ALA A 1 191 ? -57.411 -9.879 88.912 1.00 92.00 191 ALA A CA 1
ATOM 1519 C C . ALA A 1 191 ? -57.170 -9.130 90.235 1.00 92.00 191 ALA A C 1
ATOM 1521 O O . ALA A 1 191 ? -57.631 -9.572 91.285 1.00 92.00 191 ALA A O 1
ATOM 1522 N N . ARG A 1 192 ? -56.508 -7.964 90.199 1.00 93.69 192 ARG A N 1
ATOM 1523 C CA . ARG A 1 192 ? -56.354 -7.100 91.382 1.00 93.69 192 ARG A CA 1
ATOM 1524 C C . ARG A 1 192 ? -57.685 -6.531 91.868 1.00 93.69 192 ARG A C 1
ATOM 1526 O O . ARG A 1 192 ? -57.891 -6.457 93.078 1.00 93.69 192 ARG A O 1
ATOM 1533 N N . LEU A 1 193 ? -58.575 -6.124 90.962 1.00 92.69 193 LEU A N 1
ATOM 1534 C CA . LEU A 1 193 ? -59.919 -5.660 91.320 1.00 92.69 193 LEU A CA 1
ATOM 1535 C C . LEU A 1 193 ? -60.768 -6.799 91.901 1.00 92.69 193 LEU A C 1
ATOM 1537 O O . LEU A 1 193 ? -61.422 -6.619 92.929 1.00 92.69 193 LEU A O 1
ATOM 1541 N N . ASP A 1 194 ? -60.720 -7.984 91.296 1.00 90.31 194 ASP A N 1
ATOM 1542 C CA . ASP A 1 194 ? -61.418 -9.178 91.778 1.00 90.31 194 ASP A CA 1
ATOM 1543 C C . ASP A 1 194 ? -60.900 -9.596 93.164 1.00 90.31 194 ASP A C 1
ATOM 1545 O O . ASP A 1 194 ? -61.686 -9.911 94.056 1.00 90.31 194 ASP A O 1
ATOM 1549 N N . GLN A 1 195 ? -59.588 -9.509 93.398 1.00 90.38 195 GLN A N 1
ATOM 1550 C CA . GLN A 1 195 ? -59.005 -9.741 94.717 1.00 90.38 195 GLN A CA 1
ATOM 1551 C C . GLN A 1 195 ? -59.485 -8.703 95.743 1.00 90.38 195 GLN A C 1
ATOM 1553 O O . GLN A 1 195 ? -59.958 -9.086 96.809 1.00 90.38 195 GLN A O 1
ATOM 1558 N N . ALA A 1 196 ? -59.443 -7.406 95.424 1.00 89.50 196 ALA A N 1
ATOM 1559 C CA . ALA A 1 196 ? -59.924 -6.357 96.328 1.00 89.50 196 ALA A CA 1
ATOM 1560 C C . ALA A 1 196 ? -61.430 -6.500 96.641 1.00 89.50 196 ALA A C 1
ATOM 1562 O O . ALA A 1 196 ? -61.880 -6.263 97.766 1.00 89.50 196 ALA A O 1
ATOM 1563 N N . THR A 1 197 ? -62.235 -6.926 95.663 1.00 90.38 197 THR A N 1
ATOM 1564 C CA . THR A 1 197 ? -63.662 -7.212 95.883 1.00 90.38 197 THR A CA 1
ATOM 1565 C C . THR A 1 197 ? -63.886 -8.477 96.716 1.00 90.38 197 THR A C 1
ATOM 1567 O O . THR A 1 197 ? -64.802 -8.513 97.536 1.00 90.38 197 THR A O 1
ATOM 1570 N N . ALA A 1 198 ? -63.050 -9.507 96.570 1.00 86.56 198 ALA A N 1
ATOM 1571 C CA . ALA A 1 198 ? -63.086 -10.685 97.433 1.00 86.56 198 ALA A CA 1
ATOM 1572 C C . ALA A 1 198 ? -62.675 -10.350 98.877 1.00 86.56 198 ALA A C 1
ATOM 1574 O O . ALA A 1 198 ? -63.361 -10.765 99.808 1.00 86.56 198 ALA A O 1
ATOM 1575 N N . GLU A 1 199 ? -61.620 -9.555 99.067 1.00 88.62 199 GLU A N 1
ATOM 1576 C CA . GLU A 1 199 ? -61.154 -9.086 100.379 1.00 88.62 199 GLU A CA 1
ATOM 1577 C C . GLU A 1 199 ? -62.225 -8.247 101.090 1.00 88.62 199 GLU A C 1
ATOM 1579 O O . GLU A 1 199 ? -62.533 -8.498 102.253 1.00 88.62 199 GLU A O 1
ATOM 1584 N N . THR A 1 200 ? -62.873 -7.315 100.385 1.00 87.62 200 THR A N 1
ATOM 1585 C CA . THR A 1 200 ? -63.984 -6.527 100.955 1.00 87.62 200 THR A CA 1
ATOM 1586 C C . THR A 1 200 ? -65.205 -7.383 101.294 1.00 87.62 200 THR A C 1
ATOM 1588 O O . THR A 1 200 ? -65.834 -7.166 102.330 1.00 87.62 200 THR A O 1
ATOM 1591 N N . ARG A 1 201 ? -65.545 -8.389 100.474 1.00 85.44 201 ARG A N 1
ATOM 1592 C CA . ARG A 1 201 ? -66.594 -9.367 100.817 1.00 85.44 201 ARG A CA 1
ATOM 1593 C C . ARG A 1 201 ? -66.226 -10.164 102.061 1.00 85.44 201 ARG A C 1
ATOM 1595 O O . ARG A 1 201 ? -67.078 -10.338 102.926 1.00 85.44 201 ARG A O 1
ATOM 1602 N N . LEU A 1 202 ? -64.977 -10.611 102.162 1.00 88.19 202 LEU A N 1
ATOM 1603 C CA . LEU A 1 202 ? -64.482 -11.343 103.321 1.00 88.19 202 LEU A CA 1
ATOM 1604 C C . LEU A 1 202 ? -64.587 -10.477 104.584 1.00 88.19 202 LEU A C 1
ATOM 1606 O O . LEU A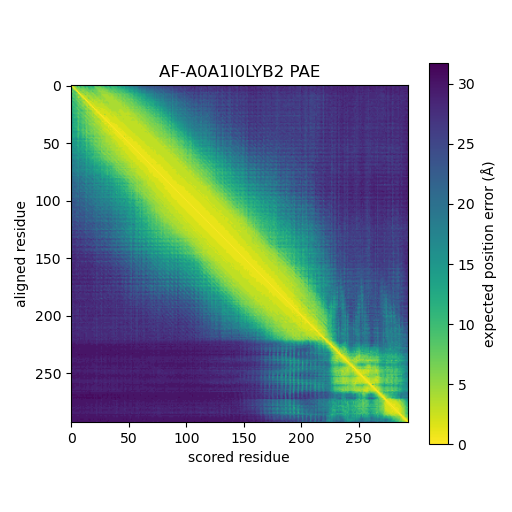 1 202 ? -65.206 -10.906 105.554 1.00 88.19 202 LEU A O 1
ATOM 1610 N N . GLU A 1 203 ? -64.136 -9.223 104.533 1.00 86.06 203 GLU A N 1
ATOM 1611 C CA . GLU A 1 203 ? -64.263 -8.273 105.646 1.00 86.06 203 GLU A CA 1
ATOM 1612 C C . GLU A 1 203 ? -65.732 -8.047 106.060 1.00 86.06 203 GLU A C 1
ATOM 1614 O O . GLU A 1 203 ? -66.058 -8.022 107.250 1.00 86.06 203 GLU A O 1
ATOM 1619 N N . MET A 1 204 ? -66.650 -7.928 105.094 1.00 84.94 204 MET A N 1
ATOM 1620 C CA . MET A 1 204 ? -68.085 -7.816 105.376 1.00 84.94 204 MET A CA 1
ATOM 1621 C C . MET A 1 204 ? -68.630 -9.071 106.064 1.00 84.94 204 MET A C 1
ATOM 1623 O O . MET A 1 204 ? -69.296 -8.955 107.095 1.00 84.94 204 MET A O 1
ATOM 1627 N N . THR A 1 205 ? -68.294 -10.264 105.563 1.00 84.12 205 THR A N 1
ATOM 1628 C CA . THR A 1 205 ? -68.719 -11.526 106.189 1.00 84.12 205 THR A CA 1
ATOM 1629 C C . THR A 1 205 ? -68.140 -11.701 107.593 1.00 84.12 205 THR A C 1
ATOM 1631 O O . THR A 1 205 ? -68.833 -12.178 108.490 1.00 84.12 205 THR A O 1
ATOM 1634 N N . GLU A 1 206 ? -66.905 -11.256 107.841 1.00 84.62 206 GLU A N 1
ATOM 1635 C CA . GLU A 1 206 ? -66.300 -11.278 109.174 1.00 84.62 206 GLU A CA 1
ATOM 1636 C C . GLU A 1 206 ? -67.029 -10.346 110.147 1.00 84.62 206 GLU A C 1
ATOM 1638 O O . GLU A 1 206 ? -67.299 -10.732 111.289 1.00 84.62 206 GLU A O 1
ATOM 1643 N N . ARG A 1 207 ? -67.402 -9.136 109.708 1.00 82.44 207 ARG A N 1
ATOM 1644 C CA . ARG A 1 207 ? -68.194 -8.191 110.515 1.00 82.44 207 ARG A CA 1
ATOM 1645 C C . ARG A 1 207 ? -69.590 -8.733 110.825 1.00 82.44 207 ARG A C 1
ATOM 1647 O O . ARG A 1 207 ? -70.053 -8.614 111.964 1.00 82.44 207 ARG A O 1
ATOM 1654 N N . GLU A 1 208 ? -70.256 -9.349 109.853 1.00 82.44 208 GLU A N 1
ATOM 1655 C CA . GLU A 1 208 ? -71.547 -10.020 110.055 1.00 82.44 208 GLU A CA 1
ATOM 1656 C C . GLU A 1 208 ? -71.426 -11.166 111.063 1.00 82.44 208 GLU A C 1
ATOM 1658 O O . GLU A 1 208 ? -72.204 -11.247 112.016 1.00 82.44 208 GLU A O 1
ATOM 1663 N N . LEU A 1 209 ? -70.394 -12.000 110.930 1.00 82.56 209 LEU A N 1
ATOM 1664 C CA . LEU A 1 209 ? -70.143 -13.123 111.827 1.00 82.56 209 LEU A CA 1
ATOM 1665 C C . LEU A 1 209 ? -69.827 -12.654 113.256 1.00 82.56 209 LEU A C 1
ATOM 1667 O O . LEU A 1 209 ? -70.321 -13.236 114.224 1.00 82.56 209 LEU A O 1
ATOM 1671 N N . GLN A 1 210 ? -69.067 -11.568 113.418 1.00 81.25 210 GLN A N 1
ATOM 1672 C CA . GLN A 1 210 ? -68.861 -10.932 114.723 1.00 81.25 210 GLN A CA 1
ATOM 1673 C C . GLN A 1 210 ? -70.169 -10.396 115.318 1.00 81.25 210 GLN A C 1
ATOM 1675 O O . GLN A 1 210 ? -70.394 -10.529 116.523 1.00 81.25 210 GLN A O 1
ATOM 1680 N N . THR A 1 211 ? -71.040 -9.815 114.494 1.00 82.00 211 THR A N 1
ATOM 1681 C CA . THR A 1 211 ? -72.337 -9.281 114.931 1.00 82.00 211 THR A CA 1
ATOM 1682 C C . THR A 1 211 ? -73.259 -10.409 115.392 1.00 82.00 211 THR A C 1
ATOM 1684 O O . THR A 1 211 ? -73.793 -10.338 116.499 1.00 82.00 211 THR A O 1
ATOM 1687 N N . LEU A 1 212 ? -73.362 -11.493 114.618 1.00 78.69 212 LEU A N 1
ATOM 1688 C CA . LEU A 1 212 ? -74.101 -12.703 114.989 1.00 78.69 212 LEU A CA 1
ATOM 1689 C C . LEU A 1 212 ? -73.555 -13.336 116.274 1.00 78.69 212 LEU A C 1
ATOM 1691 O O . LEU A 1 212 ? -74.333 -13.738 117.135 1.00 78.69 212 LEU A O 1
ATOM 1695 N N . ARG A 1 213 ? -72.229 -13.371 116.462 1.00 76.81 213 ARG A N 1
ATOM 1696 C CA . ARG A 1 213 ? -71.615 -13.838 117.719 1.00 76.81 213 ARG A CA 1
ATOM 1697 C C . ARG A 1 213 ? -72.011 -12.976 118.916 1.00 76.81 213 ARG A C 1
ATOM 1699 O O . ARG A 1 213 ? -72.330 -13.525 119.967 1.00 76.81 213 ARG A O 1
ATOM 1706 N N . ARG A 1 214 ? -72.024 -11.645 118.777 1.00 76.44 214 ARG A N 1
ATOM 1707 C CA . ARG A 1 214 ? -72.481 -10.741 119.850 1.00 76.44 214 ARG A CA 1
ATOM 1708 C C . ARG A 1 214 ? -73.970 -10.920 120.143 1.00 76.44 214 ARG A C 1
ATOM 1710 O O . ARG A 1 214 ? -74.348 -10.944 121.307 1.00 76.44 214 ARG A O 1
ATOM 1717 N N . GLN A 1 215 ? -74.799 -11.084 119.112 1.00 75.50 215 GLN A N 1
ATOM 1718 C CA . GLN A 1 215 ? -76.231 -11.355 119.271 1.00 75.50 215 GLN A CA 1
ATOM 1719 C C . GLN A 1 215 ? -76.484 -12.701 119.958 1.00 75.50 215 GLN A C 1
ATOM 1721 O O . GLN A 1 215 ? -77.313 -12.768 120.860 1.00 75.50 215 GLN A O 1
ATOM 1726 N N . LEU A 1 216 ? -75.736 -13.749 119.599 1.00 70.12 216 LEU A N 1
ATOM 1727 C CA . LEU A 1 216 ? -75.792 -15.048 120.270 1.00 70.12 216 LEU A CA 1
ATOM 1728 C C . LEU A 1 216 ? -75.412 -14.918 121.751 1.00 70.12 216 LEU A C 1
ATOM 1730 O O . LEU A 1 216 ? -76.149 -15.393 122.609 1.00 70.12 216 LEU A O 1
ATOM 1734 N N . ALA A 1 217 ? -74.311 -14.228 122.058 1.00 69.00 217 ALA A N 1
ATOM 1735 C CA . ALA A 1 217 ? -73.881 -13.991 123.435 1.00 69.00 217 ALA A CA 1
ATOM 1736 C C . ALA A 1 217 ? -74.926 -13.189 124.241 1.00 69.00 217 ALA A C 1
ATOM 1738 O O . ALA A 1 217 ? -75.182 -13.495 125.407 1.00 69.00 217 ALA A O 1
ATOM 1739 N N . ALA A 1 218 ? -75.584 -12.207 123.614 1.00 66.38 218 ALA A N 1
ATOM 1740 C CA . ALA A 1 218 ? -76.672 -11.440 124.223 1.00 66.38 218 ALA A CA 1
ATOM 1741 C C . ALA A 1 218 ? -77.932 -12.298 124.458 1.00 66.38 218 ALA A C 1
ATOM 1743 O O . ALA A 1 218 ? -78.546 -12.228 125.519 1.00 66.38 218 ALA A O 1
ATOM 1744 N N . ALA A 1 219 ? -78.297 -13.160 123.507 1.00 61.69 219 ALA A N 1
ATOM 1745 C CA . ALA A 1 219 ? -79.414 -14.090 123.662 1.00 61.69 219 ALA A CA 1
ATOM 1746 C C . ALA A 1 219 ? -79.156 -15.115 124.781 1.00 61.69 219 ALA A C 1
ATOM 1748 O O . ALA A 1 219 ? -80.053 -15.394 125.577 1.00 61.69 219 ALA A O 1
ATOM 1749 N N . GLN A 1 220 ? -77.924 -15.625 124.884 1.00 60.31 220 GLN A N 1
ATOM 1750 C CA . GLN A 1 220 ? -77.499 -16.561 125.933 1.00 60.31 220 GLN A CA 1
ATOM 1751 C C . GLN A 1 220 ? -77.535 -15.928 127.331 1.00 60.31 220 GLN A C 1
ATOM 1753 O O . GLN A 1 220 ? -77.970 -16.562 128.290 1.00 60.31 220 GLN A O 1
ATOM 1758 N N . THR A 1 221 ? -77.146 -14.658 127.451 1.00 59.88 221 THR A N 1
ATOM 1759 C CA . THR A 1 221 ? -77.224 -13.914 128.721 1.00 59.88 221 THR A CA 1
ATOM 1760 C C . THR A 1 221 ? -78.661 -13.547 129.106 1.00 59.88 221 THR A C 1
ATOM 1762 O O . THR A 1 221 ? -79.001 -13.625 130.282 1.00 59.88 221 THR A O 1
ATOM 1765 N N . ALA A 1 222 ? -79.531 -13.222 128.143 1.00 55.00 222 ALA A N 1
ATOM 1766 C CA . ALA A 1 222 ? -80.937 -12.889 128.403 1.00 55.00 222 ALA A CA 1
ATOM 1767 C C . ALA A 1 222 ? -81.808 -14.090 128.826 1.00 55.00 222 ALA A C 1
ATOM 1769 O O . ALA A 1 222 ? -82.830 -13.898 129.480 1.00 55.00 222 ALA A O 1
ATOM 1770 N N . THR A 1 223 ? -81.425 -15.319 128.464 1.00 50.91 223 THR A N 1
ATOM 1771 C CA . THR A 1 223 ? -82.195 -16.541 128.776 1.00 50.91 223 THR A CA 1
ATOM 1772 C C . THR A 1 223 ? -81.637 -17.355 129.946 1.00 50.91 223 THR A C 1
ATOM 1774 O O . THR A 1 223 ? -82.247 -18.351 130.322 1.00 50.91 223 THR A O 1
ATOM 1777 N N . GLY A 1 224 ? -80.493 -16.972 130.532 1.00 47.91 224 GLY A N 1
ATOM 1778 C CA . GLY A 1 224 ? -79.830 -17.754 131.591 1.00 47.91 224 GLY A CA 1
ATOM 1779 C C . GLY A 1 224 ? -79.372 -19.151 131.142 1.00 47.91 224 GLY A C 1
ATOM 1780 O O . GLY A 1 224 ? -78.962 -19.969 131.963 1.00 47.91 224 GLY A O 1
ATOM 1781 N N . LEU A 1 225 ? -79.437 -19.428 129.836 1.00 46.56 225 LEU A N 1
ATOM 1782 C CA . LEU A 1 225 ? -79.152 -20.719 129.230 1.00 46.56 225 LEU A CA 1
ATOM 1783 C C . LEU A 1 225 ? -77.665 -20.786 128.878 1.00 46.56 225 LEU A C 1
ATOM 1785 O O . LEU A 1 225 ? -77.221 -20.361 127.808 1.00 46.56 225 LEU A O 1
ATOM 1789 N N . ILE A 1 226 ? -76.881 -21.334 129.803 1.00 50.66 226 ILE A N 1
ATOM 1790 C CA . ILE A 1 226 ? -75.511 -21.757 129.518 1.00 50.66 226 ILE A CA 1
ATOM 1791 C C . ILE A 1 226 ? -75.615 -23.050 128.707 1.00 50.66 226 ILE A C 1
ATOM 1793 O O . ILE A 1 226 ? -75.819 -24.119 129.271 1.00 50.66 226 ILE A O 1
ATOM 1797 N N . VAL A 1 227 ? -75.499 -22.958 127.381 1.00 51.09 227 VAL A N 1
ATOM 1798 C CA . VAL A 1 227 ? -75.303 -24.143 126.532 1.00 51.09 227 VAL A CA 1
ATOM 1799 C C . VAL A 1 227 ? -73.840 -24.571 126.688 1.00 51.09 227 VAL A C 1
ATOM 1801 O O . VAL A 1 227 ? -72.959 -23.805 126.283 1.00 51.09 227 VAL A O 1
ATOM 1804 N N . PRO A 1 228 ? -73.543 -25.746 127.276 1.00 49.50 228 PRO A N 1
ATOM 1805 C CA . PRO A 1 228 ? -72.174 -26.235 127.376 1.00 49.50 228 PRO A CA 1
ATOM 1806 C C . PRO A 1 228 ? -71.591 -26.450 125.972 1.00 49.50 228 PRO A C 1
ATOM 1808 O O . PRO A 1 228 ? -72.339 -26.785 125.046 1.00 49.50 228 PRO A O 1
ATOM 1811 N N . PRO A 1 229 ? -70.274 -26.270 125.776 1.00 54.50 229 PRO A N 1
ATOM 1812 C CA . PRO A 1 229 ? -69.642 -26.659 124.523 1.00 54.50 229 PRO A CA 1
ATOM 1813 C C . PRO A 1 229 ? -69.921 -28.144 124.266 1.00 54.50 229 PRO A C 1
ATOM 1815 O O . PRO A 1 229 ? -69.883 -28.941 125.201 1.00 54.50 229 PRO A O 1
ATOM 1818 N N . LEU A 1 230 ? -70.208 -28.502 123.010 1.00 52.44 230 LEU A N 1
ATOM 1819 C CA . LEU A 1 230 ? -70.277 -29.902 122.588 1.00 52.44 230 LEU A CA 1
ATOM 1820 C C . LEU A 1 230 ? -68.942 -30.549 122.958 1.00 52.44 230 LEU A C 1
ATOM 1822 O O . LEU A 1 230 ? -67.907 -30.202 122.386 1.00 52.44 230 LEU A O 1
ATOM 1826 N N . THR A 1 231 ? -68.961 -31.416 123.961 1.00 55.06 231 THR A N 1
ATOM 1827 C CA . THR A 1 231 ? -67.806 -32.216 124.341 1.00 55.06 231 THR A CA 1
ATOM 1828 C C . THR A 1 231 ? -67.877 -33.542 123.607 1.00 55.06 231 THR A C 1
ATOM 1830 O O . THR A 1 231 ? -68.947 -34.025 123.239 1.00 55.06 231 THR A O 1
ATOM 1833 N N . ASP A 1 232 ? -66.711 -34.105 123.330 1.00 55.41 232 ASP A N 1
ATOM 1834 C CA . ASP A 1 232 ? -66.613 -35.386 122.648 1.00 55.41 232 ASP A CA 1
ATOM 1835 C C . ASP A 1 232 ? -67.101 -36.478 123.614 1.00 55.41 232 ASP A C 1
ATOM 1837 O O . ASP A 1 232 ? -66.461 -36.752 124.634 1.00 55.41 232 ASP A O 1
ATOM 1841 N N . VAL A 1 233 ? -68.278 -37.047 123.350 1.00 58.25 233 VAL A N 1
ATOM 1842 C CA . VAL A 1 233 ? -68.827 -38.164 124.126 1.00 58.25 233 VAL A CA 1
ATOM 1843 C C . VAL A 1 233 ? -68.564 -39.412 123.296 1.00 58.25 233 VAL A C 1
ATOM 1845 O O . VAL A 1 233 ? -69.224 -39.638 122.290 1.00 58.25 233 VAL A O 1
ATOM 1848 N N . GLU A 1 234 ? -67.545 -40.185 123.682 1.00 58.38 234 GLU A N 1
ATOM 1849 C CA . GLU A 1 234 ? -67.169 -41.449 123.017 1.00 58.38 234 GLU A CA 1
ATOM 1850 C C . GLU A 1 234 ? -66.801 -41.293 121.523 1.00 58.38 234 GLU A C 1
ATOM 1852 O O . GLU A 1 234 ? -67.012 -42.193 120.714 1.00 58.38 234 GLU A O 1
ATOM 1857 N N . GLY A 1 235 ? -66.196 -40.153 121.161 1.00 61.66 235 GLY A N 1
ATOM 1858 C CA . GLY A 1 235 ? -65.702 -39.863 119.807 1.00 61.66 235 GLY A CA 1
ATOM 1859 C C . GLY A 1 235 ? -66.748 -39.279 118.855 1.00 61.66 235 GLY A C 1
ATOM 1860 O O . GLY A 1 235 ? -66.496 -39.201 117.650 1.00 61.66 235 GLY A O 1
ATOM 1861 N N . GLN A 1 236 ? -67.922 -38.899 119.374 1.00 61.72 236 GLN A N 1
ATOM 1862 C CA . GLN A 1 236 ? -68.958 -38.189 118.631 1.00 61.72 236 GLN A CA 1
ATOM 1863 C C . GLN A 1 236 ? -69.365 -36.877 119.330 1.00 61.72 236 GLN A C 1
ATOM 1865 O O . GLN A 1 236 ? -69.394 -36.810 120.565 1.00 61.72 236 GLN A O 1
ATOM 1870 N N . PRO A 1 237 ? -69.752 -35.828 118.571 1.00 62.12 237 PRO A N 1
ATOM 1871 C CA . PRO A 1 237 ? -70.236 -34.578 119.150 1.00 62.12 237 PRO A CA 1
ATOM 1872 C C . PRO A 1 237 ? -71.516 -34.823 119.963 1.00 62.12 237 PRO A C 1
ATOM 1874 O O . PRO A 1 237 ? -72.548 -35.207 119.403 1.00 62.12 237 PRO A O 1
ATOM 1877 N N . GLY A 1 238 ? -71.476 -34.586 121.277 1.00 64.81 238 GLY A N 1
ATOM 1878 C CA . GLY A 1 238 ? -72.609 -34.872 122.158 1.00 64.81 238 GLY A CA 1
ATOM 1879 C C . GLY A 1 238 ? -72.600 -34.100 123.476 1.00 64.81 238 GLY A C 1
ATOM 1880 O O . GLY A 1 238 ? -71.718 -33.290 123.750 1.00 64.81 238 GLY A O 1
ATOM 1881 N N . VAL A 1 239 ? -73.629 -34.330 124.292 1.00 64.44 239 VAL A N 1
ATOM 1882 C CA . VAL A 1 239 ? -73.771 -33.767 125.643 1.00 64.44 239 VAL A CA 1
ATOM 1883 C C . VAL A 1 239 ? -74.198 -34.888 126.594 1.00 64.44 239 VAL A C 1
ATOM 1885 O O . VAL A 1 239 ? -75.197 -35.564 126.348 1.00 64.44 239 VAL A O 1
ATOM 1888 N N . ARG A 1 240 ? -73.460 -35.089 127.696 1.00 65.69 240 ARG A N 1
ATOM 1889 C CA . ARG A 1 240 ? -73.883 -35.958 128.812 1.00 65.69 240 ARG A CA 1
ATOM 1890 C C . ARG A 1 240 ? -74.777 -35.178 129.774 1.00 65.69 240 ARG A C 1
ATOM 1892 O O . ARG A 1 240 ? -74.428 -34.064 130.168 1.00 65.69 240 ARG A O 1
ATOM 1899 N N . LEU A 1 241 ? -75.905 -35.767 130.164 1.00 64.25 241 LEU A N 1
ATOM 1900 C CA . LEU A 1 241 ? -76.877 -35.151 131.067 1.00 64.25 241 LEU A CA 1
ATOM 1901 C C . LEU A 1 241 ? -76.778 -35.815 132.454 1.00 64.25 241 LEU A C 1
ATOM 1903 O O . LEU A 1 241 ? -77.018 -37.015 132.569 1.00 64.25 241 LEU A O 1
ATOM 1907 N N . PRO A 1 242 ? -76.404 -35.088 133.524 1.00 55.03 242 PRO A N 1
ATOM 1908 C CA . PRO A 1 242 ? -76.291 -35.683 134.852 1.00 55.03 242 PRO A CA 1
ATOM 1909 C C . PRO A 1 242 ? -77.669 -35.885 135.507 1.00 55.03 242 PRO A C 1
ATOM 1911 O O . PRO A 1 242 ? -78.417 -34.929 135.686 1.00 55.03 242 PRO A O 1
ATOM 1914 N N . GLY A 1 243 ? -77.968 -37.120 135.931 1.00 56.81 243 GLY A N 1
ATOM 1915 C CA . GLY A 1 243 ? -79.012 -37.418 136.927 1.00 56.81 243 GLY A CA 1
ATOM 1916 C C . GLY A 1 243 ? -80.445 -37.637 136.421 1.00 56.81 243 GLY A C 1
ATOM 1917 O O . GLY A 1 243 ? -81.357 -37.673 137.243 1.00 56.81 243 GLY A O 1
ATOM 1918 N N . GLY A 1 244 ? -80.663 -37.793 135.111 1.00 58.88 244 GLY A N 1
ATOM 1919 C CA . GLY A 1 244 ? -81.975 -38.096 134.520 1.00 58.88 244 GLY A CA 1
ATOM 1920 C C . GLY A 1 244 ? -82.102 -39.538 134.015 1.00 58.88 244 GLY A C 1
ATOM 1921 O O . GLY A 1 244 ? -81.135 -40.292 134.008 1.00 58.88 244 GLY A O 1
ATOM 1922 N N . THR A 1 245 ? -83.296 -39.918 133.546 1.00 59.94 245 THR A N 1
ATOM 1923 C CA . THR A 1 245 ? -83.509 -41.186 132.824 1.00 59.94 245 THR A CA 1
ATOM 1924 C C . THR A 1 245 ? -82.697 -41.246 131.528 1.00 59.94 245 THR A C 1
ATOM 1926 O O . THR A 1 245 ? -82.253 -42.317 131.155 1.00 59.94 245 THR A O 1
ATOM 1929 N N . ILE A 1 246 ? -82.441 -40.126 130.853 1.00 63.00 246 ILE A N 1
ATOM 1930 C CA . ILE A 1 246 ? -81.601 -40.078 129.645 1.00 63.00 246 ILE A CA 1
ATOM 1931 C C . ILE A 1 246 ? -80.163 -39.733 130.047 1.00 63.00 246 ILE A C 1
ATOM 1933 O O . ILE A 1 246 ? -79.933 -38.702 130.677 1.00 63.00 246 ILE A O 1
ATOM 1937 N N . GLU A 1 247 ? -79.205 -40.572 129.656 1.00 65.44 247 GLU A N 1
ATOM 1938 C CA . GLU A 1 247 ? -77.802 -40.494 130.089 1.00 65.44 247 GLU A CA 1
ATOM 1939 C C . GLU A 1 247 ? -76.950 -39.604 129.169 1.00 65.44 247 GLU A C 1
ATOM 1941 O O . GLU A 1 247 ? -76.075 -38.857 129.622 1.00 65.44 247 GLU A O 1
ATOM 1946 N N . ALA A 1 248 ? -77.220 -39.643 127.862 1.00 70.25 248 ALA A N 1
ATOM 1947 C CA . ALA A 1 248 ? -76.493 -38.858 126.870 1.00 70.25 248 ALA A CA 1
ATOM 1948 C C . ALA A 1 248 ? -77.342 -38.543 125.636 1.00 70.25 248 ALA A C 1
ATOM 1950 O O . ALA A 1 248 ? -78.257 -39.285 125.275 1.00 70.25 248 ALA A O 1
ATOM 1951 N N . VAL A 1 249 ? -76.987 -37.449 124.965 1.00 69.12 249 VAL A N 1
ATOM 1952 C CA . VAL A 1 249 ? -77.487 -37.092 123.635 1.00 69.12 249 VAL A CA 1
ATOM 1953 C C . VAL A 1 249 ? -76.290 -36.978 122.697 1.00 69.12 249 VAL A C 1
ATOM 1955 O O . VAL A 1 249 ? -75.414 -36.141 122.927 1.00 69.12 249 VAL A O 1
ATOM 1958 N N . THR A 1 250 ? -76.235 -37.803 121.653 1.00 70.75 250 THR A N 1
ATOM 1959 C CA . THR A 1 250 ? -75.152 -37.784 120.653 1.00 70.75 250 THR A CA 1
ATOM 1960 C C . THR A 1 250 ? -75.701 -37.508 119.257 1.00 70.75 250 THR A C 1
ATOM 1962 O O . THR A 1 250 ? -76.870 -37.772 118.968 1.00 70.75 250 THR A O 1
ATOM 1965 N N . LEU A 1 251 ? -74.865 -36.941 118.385 1.00 65.62 251 LEU A N 1
ATOM 1966 C CA . LEU A 1 251 ? -75.189 -36.719 116.978 1.00 65.62 251 LEU A CA 1
ATOM 1967 C C . LEU A 1 251 ? -74.384 -37.685 116.104 1.00 65.62 251 LEU A C 1
ATOM 1969 O O . LEU A 1 251 ? -73.178 -37.499 115.959 1.00 65.62 251 LEU A O 1
ATOM 1973 N N . GLN A 1 252 ? -75.063 -38.651 115.483 1.00 66.19 252 GLN A N 1
ATOM 1974 C CA . GLN A 1 252 ? -74.455 -39.633 114.582 1.00 66.19 252 GLN A CA 1
ATOM 1975 C C . GLN A 1 252 ? -75.074 -39.508 113.192 1.00 66.19 252 GLN A C 1
ATOM 1977 O O . GLN A 1 252 ? -76.289 -39.598 113.046 1.00 66.19 252 GLN A O 1
ATOM 1982 N N . ASP A 1 253 ? -74.249 -39.241 112.175 1.00 63.25 253 ASP A N 1
ATOM 1983 C CA . ASP A 1 253 ? -74.671 -39.138 110.767 1.00 63.25 253 ASP A CA 1
ATOM 1984 C C . ASP A 1 253 ? -75.882 -38.208 110.530 1.00 63.25 253 ASP A C 1
ATOM 1986 O O . ASP A 1 253 ? -76.734 -38.448 109.678 1.00 63.25 253 ASP A O 1
ATOM 1990 N N . GLY A 1 254 ? -75.968 -37.119 111.305 1.00 60.81 254 GLY A N 1
ATOM 1991 C CA . GLY A 1 254 ? -77.049 -36.129 111.210 1.00 60.81 254 GLY A CA 1
ATOM 1992 C C . GLY A 1 254 ? -78.336 -36.491 111.961 1.00 60.81 254 GLY A C 1
ATOM 1993 O O . GLY A 1 254 ? -79.265 -35.688 111.961 1.00 60.81 254 GLY A O 1
ATOM 1994 N N . VAL A 1 255 ? -78.380 -37.642 112.636 1.00 61.88 255 VAL A N 1
ATOM 1995 C CA . VAL A 1 255 ? -79.501 -38.092 113.471 1.00 61.88 255 VAL A CA 1
ATOM 1996 C C . VAL A 1 255 ? -79.166 -37.888 114.948 1.00 61.88 255 VAL A C 1
ATOM 1998 O O . VAL A 1 255 ? -78.054 -38.165 115.402 1.00 61.88 255 VAL A O 1
ATOM 2001 N N . VAL A 1 256 ? -80.138 -37.382 115.710 1.00 65.50 256 VAL A N 1
ATOM 2002 C CA . VAL A 1 256 ? -80.017 -37.200 117.161 1.00 65.50 256 VAL A CA 1
ATOM 2003 C C . VAL A 1 256 ? -80.381 -38.507 117.853 1.00 65.50 256 VAL A C 1
ATOM 2005 O O . VAL A 1 256 ? -81.496 -39.006 117.697 1.00 65.50 256 VAL A O 1
ATOM 2008 N N . LEU A 1 257 ? -79.451 -39.050 118.632 1.00 70.94 257 LEU A N 1
ATOM 2009 C CA . LEU A 1 257 ? -79.641 -40.271 119.408 1.00 70.94 257 LEU A CA 1
ATOM 2010 C C . LEU A 1 257 ? -79.755 -39.922 120.893 1.00 70.94 257 LEU A C 1
ATOM 2012 O O . LEU A 1 257 ? -78.886 -39.242 121.442 1.00 70.94 257 LEU A O 1
ATOM 2016 N N . LEU A 1 258 ? -80.825 -40.392 121.540 1.00 73.69 258 LEU A N 1
ATOM 2017 C CA . LEU A 1 258 ? -80.951 -40.393 122.998 1.00 73.69 258 LEU A CA 1
ATOM 2018 C C . LEU A 1 258 ? -80.494 -41.740 123.547 1.00 73.69 258 LEU A C 1
ATOM 2020 O O . LEU A 1 258 ? -81.019 -42.772 123.135 1.00 73.69 258 LEU A O 1
ATOM 2024 N N . HIS A 1 259 ? -79.583 -41.734 124.512 1.00 74.12 259 HIS A N 1
ATOM 2025 C CA . HIS A 1 259 ? -79.127 -42.948 125.189 1.00 74.12 259 HIS A CA 1
ATOM 2026 C C . HIS A 1 259 ? -79.848 -43.112 126.532 1.00 74.12 259 HIS A C 1
ATOM 2028 O O . HIS A 1 259 ? -79.790 -42.217 127.379 1.00 74.12 259 HIS A O 1
ATOM 2034 N N . HIS A 1 260 ? -80.539 -44.240 126.720 1.00 74.56 260 HIS A N 1
ATOM 2035 C CA . HIS A 1 260 ? -81.188 -44.640 127.976 1.00 74.56 260 HIS A CA 1
ATOM 2036 C C . HIS A 1 260 ? -80.951 -46.130 128.244 1.00 74.56 260 HIS A C 1
ATOM 2038 O O . HIS A 1 260 ? -81.408 -46.952 127.450 1.00 74.56 260 HIS A O 1
ATOM 2044 N N . ALA A 1 261 ? -80.305 -46.472 129.369 1.00 59.84 261 ALA A N 1
ATOM 2045 C CA . ALA A 1 261 ? -80.149 -47.849 129.851 1.00 59.84 261 ALA A CA 1
ATOM 2046 C C . ALA A 1 261 ? -79.718 -48.831 128.738 1.00 59.84 261 ALA A C 1
ATOM 2048 O O . ALA A 1 261 ? -80.422 -49.797 128.437 1.00 59.84 261 ALA A O 1
ATOM 2049 N N . ASP A 1 262 ? -78.592 -48.512 128.089 1.00 63.97 262 ASP A N 1
ATOM 2050 C CA . ASP A 1 262 ? -77.978 -49.232 126.958 1.00 63.97 262 ASP A CA 1
ATOM 2051 C C . ASP A 1 262 ? -78.788 -49.284 125.643 1.00 63.97 262 ASP A C 1
ATOM 2053 O O . ASP A 1 262 ? -78.372 -49.933 124.682 1.00 63.97 262 ASP A O 1
ATOM 2057 N N . ASN A 1 263 ? -79.908 -48.561 125.543 1.00 63.12 263 ASN A N 1
ATOM 2058 C CA . ASN A 1 263 ? -80.670 -48.406 124.303 1.00 63.12 263 ASN A CA 1
ATOM 2059 C C . ASN A 1 263 ? -80.493 -47.008 123.698 1.00 63.12 263 ASN A C 1
ATOM 2061 O O . ASN A 1 263 ? -80.704 -45.991 124.363 1.00 63.12 263 ASN A O 1
ATOM 2065 N N . ALA A 1 264 ? -80.179 -46.967 122.400 1.00 72.12 264 ALA A N 1
ATOM 2066 C CA . ALA A 1 264 ? -80.156 -45.744 121.607 1.00 72.12 264 ALA A CA 1
ATOM 2067 C C . ALA A 1 264 ? -81.507 -45.549 120.902 1.00 72.12 264 ALA A C 1
ATOM 2069 O O . ALA A 1 264 ? -81.912 -46.359 120.066 1.00 72.12 264 ALA A O 1
ATOM 2070 N N . ILE A 1 265 ? -82.211 -44.469 121.238 1.00 72.50 265 ILE A N 1
ATOM 2071 C CA . ILE A 1 265 ? -83.495 -44.099 120.642 1.00 72.50 265 ILE A CA 1
ATOM 2072 C C . ILE A 1 265 ? -83.239 -42.996 119.604 1.00 72.50 265 ILE A C 1
ATOM 2074 O O . ILE A 1 265 ? -82.877 -41.878 119.988 1.00 72.50 265 ILE A O 1
ATOM 2078 N N . PRO A 1 266 ? -83.417 -43.269 118.299 1.00 70.00 266 PRO A N 1
ATOM 2079 C CA . PRO A 1 266 ? -83.307 -42.246 117.269 1.00 70.00 266 PRO A CA 1
ATOM 2080 C C . PRO A 1 266 ? -84.499 -41.293 117.331 1.00 70.00 266 PRO A C 1
ATOM 2082 O O . PRO A 1 266 ? -85.658 -41.708 117.274 1.00 70.00 266 PRO A O 1
ATOM 2085 N N . LEU A 1 267 ? -84.207 -39.998 117.424 1.00 62.84 267 LEU A N 1
ATOM 2086 C CA . LEU A 1 267 ? -85.195 -38.935 117.332 1.00 62.84 267 LEU A CA 1
ATOM 2087 C C . LEU A 1 267 ? -85.083 -38.232 115.974 1.00 62.84 267 LEU A C 1
ATOM 2089 O O . LEU A 1 267 ? -84.339 -37.267 115.819 1.00 62.84 267 LEU A O 1
ATOM 2093 N N . GLY A 1 268 ? -85.884 -38.693 115.012 1.00 58.72 268 GLY A N 1
ATOM 2094 C CA . GLY A 1 268 ? -86.201 -37.949 113.788 1.00 58.72 268 GLY A CA 1
ATOM 2095 C C . GLY A 1 268 ? -85.310 -38.202 112.564 1.00 58.72 268 GLY A C 1
ATOM 2096 O O . GLY A 1 268 ? -84.247 -38.813 112.642 1.00 58.72 268 GLY A O 1
ATOM 2097 N N . ASP A 1 269 ? -85.806 -37.731 111.415 1.00 54.47 269 ASP A N 1
ATOM 2098 C CA . ASP A 1 269 ? -85.212 -37.889 110.082 1.00 54.47 269 ASP A CA 1
ATOM 2099 C C . ASP A 1 269 ? -83.890 -37.120 109.907 1.00 54.47 269 ASP A C 1
ATOM 2101 O O . ASP A 1 269 ? -83.749 -35.972 110.337 1.00 54.47 269 ASP A O 1
ATOM 2105 N N . ALA A 1 270 ? -82.961 -37.730 109.160 1.00 51.38 270 ALA A N 1
ATOM 2106 C CA . ALA A 1 270 ? -81.586 -37.285 108.881 1.00 51.38 270 ALA A CA 1
ATOM 2107 C C . ALA A 1 270 ? -81.432 -35.900 108.204 1.00 51.38 270 ALA A C 1
ATOM 2109 O O . ALA A 1 270 ? -80.322 -35.472 107.892 1.00 51.38 270 ALA A O 1
ATOM 2110 N N . SER A 1 271 ? -82.527 -35.181 107.948 1.00 53.47 271 SER A N 1
ATOM 2111 C CA . SER A 1 271 ? -82.539 -33.894 107.245 1.00 53.47 271 SER A CA 1
ATOM 2112 C C . SER A 1 271 ? -82.613 -32.668 108.166 1.00 53.47 271 SER A C 1
ATOM 2114 O O . SER A 1 271 ? -82.591 -31.540 107.669 1.00 53.47 271 SER A O 1
ATOM 2116 N N . GLN A 1 272 ? -82.648 -32.837 109.496 1.00 52.41 272 GLN A N 1
ATOM 2117 C CA . GLN A 1 272 ? -82.756 -31.717 110.443 1.00 52.41 272 GLN A CA 1
ATOM 2118 C C . GLN A 1 272 ? -81.546 -31.587 111.384 1.00 52.41 272 GLN A C 1
ATOM 2120 O O . GLN A 1 272 ? -81.508 -32.122 112.480 1.00 52.41 272 GLN A O 1
ATOM 2125 N N . SER A 1 273 ? -80.588 -30.794 110.894 1.00 56.44 273 SER A N 1
ATOM 2126 C CA . SER A 1 273 ? -79.421 -30.105 111.480 1.00 56.44 273 SER A CA 1
ATOM 2127 C C . SER A 1 273 ? -79.044 -30.238 112.987 1.00 56.44 273 SER A C 1
ATOM 2129 O O . SER A 1 273 ? -79.897 -30.364 113.867 1.00 56.44 273 SER A O 1
ATOM 2131 N N . PRO A 1 274 ? -77.769 -29.934 113.333 1.00 56.47 274 PRO A N 1
ATOM 2132 C CA . PRO A 1 274 ? -77.277 -29.770 114.713 1.00 56.47 274 PRO A CA 1
ATOM 2133 C C . PRO A 1 274 ? -78.055 -28.772 115.592 1.00 56.47 274 PRO A C 1
ATOM 2135 O O . PRO A 1 274 ? -77.857 -28.739 116.808 1.00 56.47 274 PRO A O 1
ATOM 2138 N N . ALA A 1 275 ? -78.891 -27.908 115.004 1.00 56.56 275 ALA A N 1
ATOM 2139 C CA . ALA A 1 275 ? -79.736 -26.978 115.747 1.00 56.56 275 ALA A CA 1
ATOM 2140 C C . ALA A 1 275 ? -80.896 -27.690 116.464 1.00 56.56 275 ALA A C 1
ATOM 2142 O O . ALA A 1 275 ? -81.241 -27.290 117.573 1.00 56.56 275 ALA A O 1
ATOM 2143 N N . HIS A 1 276 ? -81.443 -28.770 115.888 1.00 59.41 276 HIS A N 1
ATOM 2144 C CA . HIS A 1 276 ? -82.491 -29.570 116.531 1.00 59.41 276 HIS A CA 1
ATOM 2145 C C . HIS A 1 276 ? -81.931 -30.369 117.710 1.00 59.41 276 HIS A C 1
ATOM 2147 O O . HIS A 1 276 ? -82.530 -30.366 118.780 1.00 59.41 276 HIS A O 1
ATOM 2153 N N . ALA A 1 277 ? -80.731 -30.942 117.561 1.00 54.00 277 ALA A N 1
ATOM 2154 C CA . ALA A 1 277 ? -80.005 -31.592 118.655 1.00 54.00 277 ALA A CA 1
ATOM 2155 C C . ALA A 1 277 ? -79.799 -30.644 119.847 1.00 54.00 277 ALA A C 1
ATOM 2157 O O . ALA A 1 277 ? -80.055 -31.004 120.994 1.00 54.00 277 ALA A O 1
ATOM 2158 N N . ARG A 1 278 ? -79.397 -29.394 119.570 1.00 57.97 278 ARG A N 1
ATOM 2159 C CA . ARG A 1 278 ? -79.227 -28.353 120.594 1.00 57.97 278 ARG A CA 1
ATOM 2160 C C . ARG A 1 278 ? -80.546 -27.935 121.236 1.00 57.97 278 ARG A C 1
ATOM 2162 O O . ARG A 1 278 ? -80.600 -27.823 122.456 1.00 57.97 278 ARG A O 1
ATOM 2169 N N . ALA A 1 279 ? -81.595 -27.721 120.444 1.00 61.28 279 ALA A N 1
ATOM 2170 C CA . ALA A 1 279 ? -82.910 -27.342 120.956 1.00 61.28 279 ALA A CA 1
ATOM 2171 C C . ALA A 1 279 ? -83.527 -28.449 121.825 1.00 61.28 279 ALA A C 1
ATOM 2173 O O . ALA A 1 279 ? -84.079 -28.165 122.884 1.00 61.28 279 ALA A O 1
ATOM 2174 N N . LEU A 1 280 ? -83.379 -29.711 121.416 1.00 61.38 280 LEU A N 1
ATOM 2175 C CA . LEU A 1 280 ? -83.910 -30.867 122.131 1.00 61.38 280 LEU A CA 1
ATOM 2176 C C . LEU A 1 280 ? -83.086 -31.188 123.385 1.00 61.38 280 LEU A C 1
ATOM 2178 O O . LEU A 1 280 ? -83.664 -31.453 124.434 1.00 61.38 280 LEU A O 1
ATOM 2182 N N . SER A 1 281 ? -81.756 -31.054 123.327 1.00 54.88 281 SER A N 1
ATOM 2183 C CA . SER A 1 281 ? -80.893 -31.117 124.514 1.00 54.88 281 SER A CA 1
ATOM 2184 C C . SER A 1 281 ? -81.240 -30.019 125.521 1.00 54.88 281 SER A C 1
ATOM 2186 O O . SER A 1 281 ? -81.340 -30.308 126.709 1.00 54.88 281 SER A O 1
ATOM 2188 N N . ALA A 1 282 ? -81.458 -28.778 125.069 1.00 57.12 282 ALA A N 1
ATOM 2189 C CA . ALA A 1 282 ? -81.861 -27.670 125.936 1.00 57.12 282 ALA A CA 1
ATOM 2190 C C . ALA A 1 282 ? -83.256 -27.895 126.546 1.00 57.12 282 ALA A C 1
ATOM 2192 O O . ALA A 1 282 ? -83.456 -27.641 127.732 1.00 57.12 282 ALA A O 1
ATOM 2193 N N . ALA A 1 283 ? -84.205 -28.421 125.766 1.00 57.81 283 ALA A N 1
ATOM 2194 C CA . ALA A 1 283 ? -85.538 -28.771 126.251 1.00 57.81 283 ALA A CA 1
ATOM 2195 C C . ALA A 1 283 ? -85.495 -29.907 127.289 1.00 57.81 283 ALA A C 1
ATOM 2197 O O . ALA A 1 283 ? -86.145 -29.808 128.326 1.00 57.81 283 ALA A O 1
ATOM 2198 N N . LEU A 1 284 ? -84.691 -30.952 127.066 1.00 55.81 284 LEU A N 1
ATOM 2199 C CA . LEU A 1 284 ? -84.505 -32.037 128.034 1.00 55.81 284 LEU A CA 1
ATOM 2200 C C . LEU A 1 284 ? -83.813 -31.555 129.315 1.00 55.81 284 LEU A C 1
ATOM 2202 O O . LEU A 1 284 ? -84.202 -31.974 130.399 1.00 55.81 284 LEU A O 1
ATOM 2206 N N . GLN A 1 285 ? -82.858 -30.626 129.221 1.00 55.16 285 GLN A N 1
ATOM 2207 C CA . GLN A 1 285 ? -82.248 -29.986 130.393 1.00 55.16 285 GLN A CA 1
ATOM 2208 C C . GLN A 1 285 ? -83.251 -29.135 131.178 1.00 55.16 285 GLN A C 1
ATOM 2210 O O . GLN A 1 285 ? -83.250 -29.166 132.407 1.00 55.16 285 GLN A O 1
ATOM 2215 N N . ALA A 1 286 ? -84.134 -28.414 130.484 1.00 55.50 286 ALA A N 1
ATOM 2216 C CA . ALA A 1 286 ? -85.193 -27.637 131.120 1.00 55.50 286 ALA A CA 1
ATOM 2217 C C . ALA A 1 286 ? -86.223 -28.528 131.840 1.00 55.50 286 ALA A C 1
ATOM 2219 O O . ALA A 1 286 ? -86.748 -28.130 132.874 1.00 55.50 286 ALA A O 1
ATOM 2220 N N . VAL A 1 287 ? -86.481 -29.739 131.329 1.00 53.94 287 VAL A N 1
ATOM 2221 C CA . VAL A 1 287 ? -87.401 -30.717 131.941 1.00 53.94 287 VAL A CA 1
ATOM 2222 C C . VAL A 1 287 ? -86.737 -31.532 133.060 1.00 53.94 287 VAL A C 1
ATOM 2224 O O . VAL A 1 287 ? -87.408 -31.907 134.017 1.00 53.94 287 VAL A O 1
ATOM 2227 N N . ALA A 1 288 ? -85.431 -31.800 132.969 1.00 48.88 288 ALA A N 1
ATOM 2228 C CA . ALA A 1 288 ? -84.670 -32.556 133.971 1.00 48.88 288 ALA A CA 1
ATOM 2229 C C . ALA A 1 288 ? -84.111 -31.686 135.114 1.00 48.88 288 ALA A C 1
ATOM 2231 O O . ALA A 1 288 ? -83.584 -32.218 136.091 1.00 48.88 288 ALA A O 1
ATOM 2232 N N . SER A 1 289 ? -84.222 -30.359 135.015 1.00 45.16 289 SER A N 1
ATOM 2233 C CA . SER A 1 289 ? -83.879 -29.458 136.115 1.00 45.16 289 SER A CA 1
ATOM 2234 C C . SER A 1 289 ? -84.962 -29.539 137.201 1.00 45.16 289 SER A C 1
ATOM 2236 O O . SER A 1 289 ? -86.140 -29.363 136.881 1.00 45.16 289 SER A O 1
ATOM 2238 N N . PRO A 1 290 ? -84.622 -29.7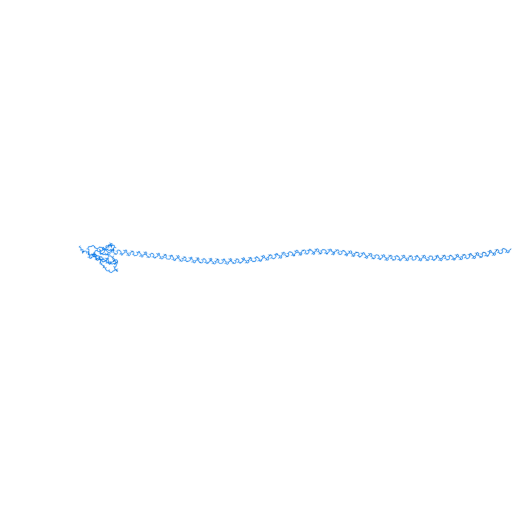96 138.479 1.00 43.25 290 PRO A N 1
ATOM 2239 C CA . PRO A 1 290 ? -85.606 -29.736 139.556 1.00 43.25 290 PRO A CA 1
ATOM 2240 C C . PRO A 1 290 ? -86.220 -28.324 139.624 1.00 43.25 290 PRO A C 1
ATOM 2242 O O . PRO A 1 290 ? -85.521 -27.350 139.323 1.00 43.25 290 PRO A O 1
ATOM 2245 N N . PRO A 1 291 ? -87.507 -28.177 140.003 1.00 39.53 291 PRO A N 1
ATOM 2246 C CA . PRO A 1 291 ? -88.098 -26.855 140.178 1.00 39.53 291 PRO A CA 1
ATOM 2247 C C . PRO A 1 291 ? -87.266 -26.052 141.191 1.00 39.53 291 PRO A C 1
ATOM 2249 O O . PRO A 1 291 ? -86.743 -26.641 142.143 1.00 39.53 291 PRO A O 1
ATOM 2252 N N . PRO A 1 292 ? -87.110 -24.732 140.989 1.00 44.69 292 PRO A N 1
ATOM 2253 C CA . PRO A 1 292 ? -86.283 -23.910 141.860 1.00 44.69 292 PRO A CA 1
ATOM 2254 C C . PRO A 1 292 ? -86.797 -23.993 143.303 1.00 44.69 292 PRO A C 1
ATOM 2256 O O . PRO A 1 292 ? -87.997 -23.838 143.541 1.00 44.69 292 PRO A O 1
ATOM 2259 N N . ALA A 1 293 ? -85.882 -24.266 144.235 1.00 40.44 293 ALA A N 1
ATOM 2260 C CA . ALA A 1 293 ? -86.096 -24.102 145.671 1.00 40.44 293 ALA A CA 1
ATOM 2261 C C . ALA A 1 293 ? -85.925 -22.633 146.074 1.00 40.44 293 ALA A C 1
ATOM 2263 O O . ALA A 1 293 ? -85.052 -21.962 145.472 1.00 40.44 293 ALA A O 1
#

Sequence (293 aa):
AETRVQQAEADAEQARTAMRAAHADRQTAEQERDAALHAQREALGAQHAAEEHRDRIHAEARAHAERLGVQIGNLTTRLNDEQLLTTRQAEQLSRLAADLSRAETLADERAETLAERDRQLHQANADVRRLTDTLEQTTAHLATTRRQLQQAETATEQARAETRAARDTLAEARRRFEEERDRLRTQHDQARLDQATAETRLEMTERELQTLRRQLAAAQTATGLIVPPLTDVEGQPGVRLPGGTIEAVTLQDGVVLLHHADNAIPLGDASQSPAHARALSAALQAVASPPPA